Protein AF-A0A9E5G6G4-F1 (afdb_monomer_lite)

Foldseek 3Di:
DFQDPVLLVQLLVVLVVQAPPLVCLVVCPQPFVVSLQVSSVSSVDHDAAAQALVRVLVVCVVVVFFDQDQWDDRSWKWGWAQFPDCVQVVPRRGHIFTDRTPQKTWTRGPSGTHIDGVVVCVVRRTHGSGIGTDDCVVPDDPVCCVVQLDLDLVLLLVLLQLLCCLQLVDGDDPVVSVVSRVCCSVVVDDSLRSSCCRCVDVSSVVVVDDLLVLVQSLCCSQQVDGDDPVRSVSLVVCVVVPDDSVSSSSVSSNHNSNSVVSVSSSD

pLDDT: mean 78.59, std 15.51, range [31.8, 97.38]

Structure (mmCIF, N/CA/C/O backbone):
data_AF-A0A9E5G6G4-F1
#
_entry.id   AF-A0A9E5G6G4-F1
#
loop_
_atom_site.group_PDB
_atom_site.id
_atom_site.type_symbol
_atom_site.label_atom_id
_atom_site.label_alt_id
_atom_site.label_comp_id
_atom_site.label_asym_id
_atom_site.label_entity_id
_atom_site.label_seq_id
_atom_site.pdbx_PDB_ins_code
_atom_site.Cartn_x
_atom_site.Cartn_y
_atom_site.Cartn_z
_atom_site.occupancy
_atom_site.B_iso_or_equiv
_atom_site.auth_seq_id
_atom_site.auth_comp_id
_atom_site.auth_asym_id
_atom_site.auth_atom_id
_atom_site.pdbx_PDB_model_num
ATOM 1 N N . MET A 1 1 ? -0.654 -18.919 12.087 1.00 42.03 1 MET A N 1
ATOM 2 C CA . MET A 1 1 ? -0.733 -18.399 13.471 1.00 42.03 1 MET A CA 1
ATOM 3 C C . MET A 1 1 ? -2.006 -17.580 13.574 1.00 42.03 1 MET A C 1
ATOM 5 O O . MET A 1 1 ? -2.191 -16.692 12.750 1.00 42.03 1 MET A O 1
ATOM 9 N N . TYR A 1 2 ? -2.894 -17.944 14.500 1.00 52.16 2 TYR A N 1
ATOM 10 C CA . TYR A 1 2 ? -4.117 -17.196 14.795 1.00 52.16 2 TYR A CA 1
ATOM 11 C C . TYR A 1 2 ? -3.783 -16.015 15.711 1.00 52.16 2 TYR A C 1
ATOM 13 O O . TYR A 1 2 ? -2.951 -16.150 16.608 1.00 52.16 2 TYR A O 1
ATOM 21 N N . ILE A 1 3 ? -4.443 -14.878 15.503 1.00 60.81 3 ILE A N 1
ATOM 22 C CA . ILE A 1 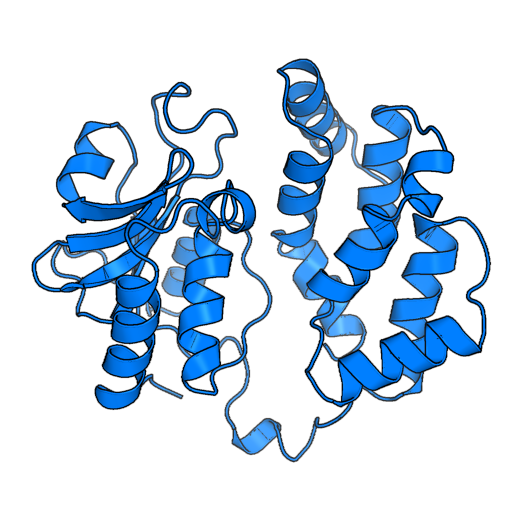3 ? -4.363 -13.720 16.398 1.00 60.81 3 ILE A CA 1
ATOM 23 C C . ILE A 1 3 ? -5.061 -14.106 17.708 1.00 60.81 3 ILE A C 1
ATOM 25 O O . ILE A 1 3 ? -6.219 -14.525 17.689 1.00 60.81 3 ILE A O 1
ATOM 29 N N . THR A 1 4 ? -4.371 -14.024 18.846 1.00 68.38 4 THR A N 1
ATOM 30 C CA . THR A 1 4 ? -5.001 -14.299 20.147 1.00 68.38 4 THR A CA 1
ATOM 31 C C . THR A 1 4 ? -5.938 -13.155 20.538 1.00 68.38 4 THR A C 1
ATOM 33 O O . THR A 1 4 ? -5.794 -12.032 20.054 1.00 68.38 4 THR A O 1
ATOM 36 N N . SER A 1 5 ? -6.855 -13.386 21.483 1.00 69.06 5 SER A N 1
ATOM 37 C CA . SER A 1 5 ? -7.724 -12.319 22.003 1.00 69.06 5 SER A CA 1
ATOM 38 C C . SER A 1 5 ? -6.938 -11.130 22.571 1.00 69.06 5 SER A C 1
ATOM 40 O O . SER A 1 5 ? -7.389 -9.995 22.462 1.00 69.06 5 SER A O 1
ATOM 42 N N . SER A 1 6 ? -5.747 -11.363 23.137 1.00 70.88 6 SER A N 1
ATOM 43 C CA . SER A 1 6 ? -4.884 -10.283 23.629 1.00 70.88 6 SER A CA 1
ATOM 44 C C . SER A 1 6 ? -4.279 -9.464 22.490 1.00 70.88 6 SER A C 1
ATOM 46 O O . SER A 1 6 ? -4.251 -8.243 22.576 1.00 70.88 6 SER A O 1
ATOM 48 N N . MET A 1 7 ? -3.844 -10.113 21.407 1.00 76.31 7 MET A N 1
ATOM 49 C CA . MET A 1 7 ? -3.326 -9.427 20.219 1.00 76.31 7 MET A CA 1
ATOM 50 C C . MET A 1 7 ? -4.436 -8.635 19.515 1.00 76.31 7 MET A C 1
ATOM 52 O O . MET A 1 7 ? -4.231 -7.481 19.150 1.00 76.31 7 MET A O 1
ATOM 56 N N . ALA A 1 8 ? -5.633 -9.217 19.395 1.00 77.44 8 ALA A N 1
ATOM 57 C CA . ALA A 1 8 ? -6.809 -8.534 18.863 1.00 77.44 8 ALA A CA 1
ATOM 58 C C . ALA A 1 8 ? -7.129 -7.264 19.668 1.00 77.44 8 ALA A C 1
ATOM 60 O O . ALA A 1 8 ? -7.335 -6.203 19.082 1.00 77.44 8 ALA A O 1
ATOM 61 N N . GLN A 1 9 ? -7.086 -7.346 21.002 1.00 78.00 9 GLN A N 1
ATOM 62 C CA . GLN A 1 9 ? -7.288 -6.186 21.868 1.00 78.00 9 GLN A CA 1
ATOM 63 C C . GLN A 1 9 ? -6.201 -5.123 21.672 1.00 78.00 9 GLN A C 1
ATOM 65 O O . GLN A 1 9 ? -6.528 -3.956 21.507 1.00 78.00 9 GLN A O 1
ATOM 70 N N . THR A 1 10 ? -4.922 -5.511 21.611 1.00 82.12 10 THR A N 1
ATOM 71 C CA . THR A 1 10 ? -3.814 -4.572 21.362 1.00 82.12 10 THR A CA 1
ATOM 72 C C . THR A 1 10 ? -3.983 -3.815 20.045 1.00 82.12 10 THR A C 1
ATOM 74 O O . THR A 1 10 ? -3.798 -2.598 20.006 1.00 82.12 10 THR A O 1
ATOM 77 N N . ALA A 1 11 ? -4.362 -4.513 18.973 1.00 84.19 11 ALA A N 1
ATOM 78 C CA . ALA A 1 11 ? -4.578 -3.889 17.674 1.00 84.19 11 ALA A CA 1
ATOM 79 C C . ALA A 1 11 ? -5.781 -2.925 17.699 1.00 84.19 11 ALA A C 1
ATOM 81 O O . ALA A 1 11 ? -5.691 -1.803 17.193 1.00 84.19 11 ALA A O 1
ATOM 82 N N . VAL A 1 12 ? -6.882 -3.324 18.350 1.00 87.31 12 VAL A N 1
ATOM 83 C CA . VAL A 1 12 ? -8.064 -2.470 18.551 1.00 87.31 12 VAL A CA 1
ATOM 84 C C . VAL A 1 12 ? -7.713 -1.222 19.353 1.00 87.31 12 VAL A C 1
ATOM 86 O O . VAL A 1 12 ? -8.038 -0.118 18.919 1.00 87.31 12 VAL A O 1
ATOM 89 N N . ASP A 1 13 ? -7.020 -1.372 20.481 1.00 88.19 13 ASP A N 1
ATOM 90 C CA . ASP A 1 13 ? -6.631 -0.258 21.347 1.00 88.19 13 ASP A CA 1
ATOM 91 C C . ASP A 1 13 ? -5.758 0.740 20.588 1.00 88.19 13 ASP A C 1
ATOM 93 O O . ASP A 1 13 ? -5.974 1.951 20.668 1.00 88.19 13 ASP A O 1
ATOM 97 N N . TRP A 1 14 ? -4.807 0.244 19.791 1.00 89.81 14 TRP A N 1
ATOM 98 C CA . TRP A 1 14 ? -3.985 1.101 18.949 1.00 89.81 14 TRP A CA 1
ATOM 99 C C . TRP A 1 14 ? -4.831 1.890 17.948 1.00 89.81 14 TRP A C 1
ATOM 101 O O . TRP A 1 14 ? -4.693 3.108 17.885 1.00 89.81 14 TRP A O 1
ATOM 111 N N . MET A 1 15 ? -5.740 1.238 17.214 1.00 90.38 15 MET A N 1
ATOM 112 C CA . MET A 1 15 ? -6.609 1.914 16.240 1.00 90.38 15 MET A CA 1
ATOM 113 C C . MET A 1 15 ? -7.514 2.959 16.904 1.00 90.38 15 MET A C 1
ATOM 115 O O . MET A 1 15 ? -7.665 4.069 16.392 1.00 90.38 15 MET A O 1
ATOM 119 N N . VAL A 1 16 ? -8.116 2.616 18.046 1.00 91.69 16 VAL A N 1
ATOM 120 C CA . VAL A 1 16 ? -9.029 3.498 18.788 1.00 91.69 16 VAL A CA 1
ATOM 121 C C . VAL A 1 16 ? -8.290 4.722 19.327 1.00 91.69 16 VAL A C 1
ATOM 123 O O . VAL A 1 16 ? -8.818 5.829 19.245 1.00 91.69 16 VAL A O 1
ATOM 126 N N . ASN A 1 17 ? -7.046 4.566 19.783 1.00 89.94 17 ASN A N 1
ATOM 127 C CA . ASN A 1 17 ? -6.217 5.685 20.242 1.00 89.94 17 ASN A CA 1
ATOM 128 C C . ASN A 1 17 ? -5.875 6.696 19.134 1.00 89.94 17 ASN A C 1
ATOM 130 O O . ASN A 1 17 ? -5.459 7.813 19.435 1.00 89.94 17 ASN A O 1
ATOM 134 N N . GLN A 1 18 ? -6.068 6.343 17.861 1.00 85.75 18 GLN A N 1
ATOM 135 C CA . GLN A 1 18 ? -5.877 7.261 16.737 1.00 85.75 18 GLN A CA 1
ATOM 136 C C . GLN A 1 18 ? -7.136 8.091 16.415 1.00 85.75 18 GLN A C 1
ATOM 138 O O . GLN A 1 18 ? -7.058 9.052 15.641 1.00 85.75 18 GLN A O 1
ATOM 143 N N . VAL A 1 19 ? -8.304 7.753 16.976 1.00 88.62 19 VAL A N 1
ATOM 144 C CA . VAL A 1 19 ? -9.586 8.413 16.671 1.00 88.62 19 VAL A CA 1
ATOM 145 C C . VAL A 1 19 ? -9.536 9.906 17.006 1.00 88.62 19 VAL A C 1
ATOM 147 O O . VAL A 1 19 ? -9.075 10.314 18.067 1.00 88.62 19 VAL A O 1
ATOM 150 N N . GLY A 1 20 ? -10.034 10.740 16.089 1.00 75.25 20 GLY A N 1
ATOM 151 C CA . GLY A 1 20 ? -10.093 12.194 16.273 1.00 75.25 20 GLY A CA 1
ATOM 152 C C . GLY A 1 20 ? -8.772 12.940 16.049 1.00 75.25 20 GLY A C 1
ATOM 153 O O . GLY A 1 20 ? -8.767 14.171 16.074 1.00 75.25 20 GLY A O 1
ATOM 154 N N . SER A 1 21 ? -7.662 12.246 15.778 1.00 66.44 21 SER A N 1
ATOM 155 C CA . SER A 1 21 ? -6.403 12.908 15.425 1.00 66.44 21 SER A CA 1
ATOM 156 C C . SER A 1 21 ? -6.420 13.387 13.963 1.00 66.44 21 SER A C 1
ATOM 158 O O . SER A 1 21 ? -6.584 12.608 13.027 1.00 66.44 21 SER A O 1
ATOM 160 N N . ALA A 1 22 ? -6.264 14.697 13.749 1.00 52.31 22 ALA A N 1
ATOM 161 C CA . ALA A 1 22 ? -6.248 15.302 12.410 1.00 52.31 22 ALA A CA 1
ATOM 162 C C . ALA A 1 22 ? -4.931 15.046 11.645 1.00 52.31 22 ALA A C 1
ATOM 164 O O . ALA A 1 22 ? -4.902 15.112 10.420 1.00 52.31 22 ALA A O 1
ATOM 165 N N . SER A 1 23 ? -3.843 14.738 12.360 1.00 49.31 23 SER A N 1
ATOM 166 C CA . SER A 1 23 ? -2.499 14.506 11.808 1.00 49.31 23 SER A CA 1
ATOM 167 C C . SER A 1 23 ? -2.266 13.083 11.289 1.00 49.31 23 SER A C 1
ATOM 169 O O . SER A 1 23 ? -1.354 12.869 10.499 1.00 49.31 23 SER A O 1
ATOM 171 N N . SER A 1 24 ? -3.074 12.109 11.704 1.00 51.97 24 SER A N 1
ATOM 172 C CA . SER A 1 24 ? -2.993 10.719 11.235 1.00 51.97 24 SER A CA 1
ATOM 173 C C . SER A 1 24 ? -3.819 10.491 9.967 1.00 51.97 24 SER A C 1
ATOM 175 O O . SER A 1 24 ? -3.547 9.589 9.183 1.00 51.97 24 SER A O 1
ATOM 177 N N . ALA A 1 25 ? -4.830 11.317 9.722 1.00 49.09 25 ALA A N 1
ATOM 178 C CA . ALA A 1 25 ? -5.796 11.039 8.679 1.00 49.09 25 ALA A CA 1
ATOM 179 C C . ALA A 1 25 ? -5.353 11.458 7.267 1.00 49.09 25 ALA A C 1
ATOM 181 O O . ALA A 1 25 ? -5.849 10.894 6.292 1.00 49.09 25 ALA A O 1
ATOM 182 N N . SER A 1 26 ? -4.385 12.374 7.145 1.00 55.50 26 SER A N 1
ATOM 183 C CA . SER A 1 26 ? -3.637 12.575 5.896 1.00 55.50 26 SER A CA 1
ATOM 184 C C . SER A 1 26 ? -2.746 11.367 5.589 1.00 55.50 26 SER A C 1
ATOM 186 O O . SER A 1 26 ? -2.738 10.903 4.454 1.00 55.50 26 SER A O 1
ATOM 188 N N . THR A 1 27 ? -2.077 10.803 6.602 1.00 63.94 27 THR A N 1
ATOM 189 C CA . THR A 1 27 ? -1.221 9.606 6.484 1.00 63.94 27 THR A CA 1
ATOM 190 C C . THR A 1 27 ? -1.987 8.382 5.983 1.00 63.94 27 THR A C 1
ATOM 192 O O . THR A 1 27 ? -1.445 7.576 5.228 1.00 63.94 27 THR A O 1
ATOM 195 N N . TRP A 1 28 ? -3.255 8.244 6.384 1.00 70.12 28 TRP A N 1
ATOM 196 C CA . TRP A 1 28 ? -4.086 7.085 6.046 1.00 70.12 28 TRP A CA 1
ATOM 197 C C . TRP A 1 28 ? -5.104 7.339 4.926 1.00 70.12 28 TRP A C 1
ATOM 199 O O . TRP A 1 28 ? -5.930 6.467 4.638 1.00 70.12 28 TRP A O 1
ATOM 209 N N . ASN A 1 29 ? -5.065 8.504 4.272 1.00 68.38 29 ASN A N 1
ATOM 210 C CA . ASN A 1 29 ? -5.986 8.807 3.181 1.00 68.38 29 ASN A CA 1
ATOM 211 C C . ASN A 1 29 ? -5.759 7.844 2.002 1.00 68.38 29 ASN A C 1
ATOM 213 O O . ASN A 1 29 ? -4.639 7.688 1.524 1.00 68.38 29 ASN A O 1
ATOM 217 N N . GLY A 1 30 ? -6.812 7.143 1.570 1.00 67.56 30 GLY A N 1
ATOM 218 C CA . GLY A 1 30 ? -6.708 6.083 0.555 1.00 67.56 30 GLY A CA 1
ATOM 219 C C . GLY A 1 30 ? -5.910 4.844 0.994 1.00 67.56 30 GLY A C 1
ATOM 220 O O . GLY A 1 30 ? -5.608 3.991 0.167 1.00 67.56 30 GLY A O 1
ATOM 221 N N . ARG A 1 31 ? -5.564 4.724 2.284 1.00 71.75 31 ARG A N 1
ATOM 222 C CA . ARG A 1 31 ? -4.691 3.679 2.852 1.00 71.75 31 ARG A CA 1
ATOM 223 C C . ARG A 1 31 ? -5.376 2.914 3.988 1.00 71.75 31 ARG A C 1
ATOM 225 O O . ARG A 1 31 ? -4.741 2.504 4.957 1.00 71.75 31 ARG A O 1
ATOM 232 N N . CYS A 1 32 ? -6.688 2.716 3.864 1.00 83.31 32 CYS A N 1
ATOM 233 C CA . CYS A 1 32 ? -7.536 2.106 4.890 1.00 83.31 32 CYS A CA 1
ATOM 234 C C . CYS A 1 32 ? -7.049 0.710 5.316 1.00 83.31 32 CYS A C 1
ATOM 236 O O . CYS A 1 32 ? -6.975 0.422 6.508 1.00 83.31 32 CYS A O 1
ATOM 238 N N . LEU A 1 33 ? -6.621 -0.124 4.364 1.00 78.69 33 LEU A N 1
ATOM 239 C CA . LEU A 1 33 ? -6.081 -1.448 4.664 1.00 78.69 33 LEU A CA 1
ATOM 240 C C . LEU A 1 33 ? -4.689 -1.391 5.308 1.00 78.69 33 LEU A C 1
ATOM 242 O O . LEU A 1 33 ? -4.420 -2.156 6.229 1.00 78.69 33 LEU A O 1
ATOM 246 N N . ALA A 1 34 ? -3.825 -0.466 4.877 1.00 76.00 34 ALA A N 1
ATOM 247 C CA . ALA A 1 34 ? -2.498 -0.281 5.470 1.00 76.00 34 ALA A CA 1
ATOM 248 C C . ALA A 1 34 ? -2.581 0.161 6.939 1.00 76.00 34 ALA A C 1
ATOM 250 O O . ALA A 1 34 ? -1.781 -0.275 7.758 1.00 76.00 34 ALA A O 1
ATOM 251 N N . MET A 1 35 ? -3.590 0.958 7.297 1.00 83.44 35 MET A N 1
ATOM 252 C CA . MET A 1 35 ? -3.836 1.331 8.691 1.00 83.44 35 MET A CA 1
ATOM 253 C C . MET A 1 35 ? -4.168 0.110 9.557 1.00 83.44 35 MET A C 1
ATOM 255 O O . MET A 1 35 ? -3.617 -0.053 10.643 1.00 83.44 35 MET A O 1
ATOM 259 N N . VAL A 1 36 ? -5.040 -0.774 9.060 1.00 85.50 36 VAL A N 1
ATOM 260 C CA . VAL A 1 36 ? -5.378 -2.022 9.756 1.00 85.50 36 VAL A CA 1
ATOM 261 C C . VAL A 1 36 ? -4.136 -2.908 9.921 1.00 85.50 36 VAL A C 1
ATOM 263 O O . VAL A 1 36 ? -3.981 -3.544 10.960 1.00 85.50 36 VAL A O 1
ATOM 266 N N . ARG A 1 37 ? -3.206 -2.902 8.954 1.00 78.25 37 ARG A N 1
ATOM 267 C CA . ARG A 1 37 ? -1.910 -3.590 9.106 1.00 78.25 37 ARG A CA 1
ATOM 268 C C . ARG A 1 37 ? -1.050 -3.003 10.203 1.00 78.25 37 ARG A C 1
ATOM 270 O O . ARG A 1 37 ? -0.585 -3.754 11.048 1.00 78.25 37 ARG A O 1
ATOM 277 N N . ALA A 1 38 ? -0.885 -1.682 10.213 1.00 78.50 38 ALA A N 1
ATOM 278 C CA . ALA A 1 38 ? -0.064 -1.000 11.206 1.00 78.50 38 ALA A CA 1
ATOM 279 C C . ALA A 1 38 ? -0.523 -1.315 12.640 1.00 78.50 38 ALA A C 1
ATOM 281 O O . ALA A 1 38 ? 0.303 -1.400 13.548 1.00 78.50 38 ALA A O 1
ATOM 282 N N . ALA A 1 39 ? -1.825 -1.556 12.832 1.00 83.00 39 ALA A N 1
ATOM 283 C CA . ALA A 1 39 ? -2.385 -2.035 14.091 1.00 83.00 39 ALA A CA 1
ATOM 284 C C . ALA A 1 39 ? -1.955 -3.468 14.441 1.00 83.00 39 ALA A C 1
ATOM 286 O O . ALA A 1 39 ? -1.563 -3.728 15.577 1.00 83.00 39 ALA A O 1
ATOM 287 N N . TYR A 1 40 ? -1.996 -4.396 13.483 1.00 77.62 40 TYR A N 1
ATOM 288 C CA . TYR A 1 40 ? -1.514 -5.767 13.685 1.00 77.62 40 TYR A CA 1
ATOM 289 C C . TYR A 1 40 ? 0.009 -5.845 13.861 1.00 77.62 40 TYR A C 1
ATOM 291 O O . TYR A 1 40 ? 0.505 -6.678 14.616 1.00 77.62 40 TYR A O 1
ATOM 299 N N . GLU A 1 41 ? 0.767 -4.941 13.247 1.00 75.75 41 GLU A N 1
ATOM 300 C CA . GLU A 1 41 ? 2.217 -4.852 13.439 1.00 75.75 41 GLU A CA 1
ATOM 301 C C . GLU A 1 41 ? 2.581 -4.525 14.894 1.00 75.75 41 GLU A C 1
ATOM 303 O O . GLU A 1 41 ? 3.576 -5.042 15.404 1.00 75.75 41 GLU A O 1
ATOM 308 N N . GLN A 1 42 ? 1.729 -3.786 15.622 1.00 78.06 42 GLN A N 1
ATOM 309 C CA . GLN A 1 42 ? 1.909 -3.563 17.066 1.00 78.06 42 GLN A CA 1
ATOM 310 C C . GLN A 1 42 ? 1.840 -4.858 17.885 1.00 78.06 42 GLN A C 1
ATOM 312 O O . GLN A 1 42 ? 2.304 -4.901 19.022 1.00 78.06 42 GLN A O 1
ATOM 317 N N . THR A 1 43 ? 1.256 -5.918 17.324 1.00 69.06 43 THR A N 1
ATOM 318 C CA . THR A 1 43 ? 1.149 -7.231 17.964 1.00 69.06 43 THR A CA 1
ATOM 319 C C . THR A 1 43 ? 2.297 -8.162 17.568 1.00 69.06 43 THR A C 1
ATOM 321 O O . THR A 1 43 ? 2.258 -9.343 17.909 1.00 69.06 43 THR A O 1
ATOM 324 N N . GLY A 1 44 ? 3.282 -7.679 16.801 1.00 61.03 44 GLY A N 1
ATOM 325 C CA . GLY A 1 44 ? 4.356 -8.497 16.231 1.00 61.03 44 GLY A CA 1
ATOM 326 C C . GLY A 1 44 ? 3.942 -9.311 15.001 1.00 61.03 44 GLY A C 1
ATOM 327 O O . GLY A 1 44 ? 4.688 -10.190 14.578 1.00 61.03 44 GLY A O 1
ATOM 328 N N . VAL A 1 45 ? 2.764 -9.045 14.421 1.00 60.03 45 VAL A N 1
ATOM 329 C CA . VAL A 1 45 ? 2.307 -9.683 13.177 1.00 60.03 45 VAL A CA 1
ATOM 330 C C . VAL A 1 45 ? 2.628 -8.754 12.012 1.00 60.03 45 VAL A C 1
ATOM 332 O O . VAL A 1 45 ? 1.924 -7.776 11.781 1.00 60.03 45 VAL A O 1
ATOM 335 N N . TYR A 1 46 ? 3.699 -9.064 11.283 1.00 52.06 46 TYR A N 1
ATOM 336 C CA . TYR A 1 46 ? 4.150 -8.284 10.129 1.00 52.06 46 TYR A CA 1
ATOM 337 C C . TYR A 1 46 ? 3.476 -8.742 8.834 1.00 52.06 46 TYR A C 1
ATOM 339 O O . TYR A 1 46 ? 3.207 -9.932 8.656 1.00 52.06 46 TYR A O 1
ATOM 347 N N . GLN A 1 47 ? 3.169 -7.804 7.935 1.00 57.19 47 GLN A N 1
ATOM 348 C CA . GLN A 1 47 ? 2.273 -8.071 6.810 1.00 57.19 47 GLN A CA 1
ATOM 349 C C . GLN A 1 47 ? 2.719 -7.399 5.502 1.00 57.19 47 GLN A C 1
ATOM 351 O O . GLN A 1 47 ? 2.850 -6.179 5.424 1.00 57.19 47 GLN A O 1
ATOM 356 N N . SER A 1 48 ? 2.801 -8.178 4.419 1.00 44.53 48 SER A N 1
ATOM 357 C CA . SER A 1 48 ? 2.909 -7.682 3.039 1.00 44.53 48 SER A CA 1
ATOM 358 C C . SER A 1 48 ? 1.658 -8.037 2.207 1.00 44.53 48 SER A C 1
ATOM 360 O O . SER A 1 48 ? 0.943 -8.996 2.497 1.00 44.53 48 SER A O 1
ATOM 362 N N . GLY A 1 49 ? 1.364 -7.241 1.166 1.00 51.19 49 GLY A N 1
ATOM 363 C CA . GLY A 1 49 ? 0.666 -7.754 -0.026 1.00 51.19 49 GLY A CA 1
ATOM 364 C C . GLY A 1 49 ? -0.864 -7.673 -0.144 1.00 51.19 49 GLY A C 1
ATOM 365 O O . GLY A 1 49 ? -1.467 -8.606 -0.668 1.00 51.19 49 GLY A O 1
ATOM 366 N N . TYR A 1 50 ? -1.523 -6.588 0.269 1.00 53.06 50 TYR A N 1
ATOM 367 C CA . TYR A 1 50 ? -2.925 -6.346 -0.130 1.00 53.06 50 TYR A CA 1
ATOM 368 C C . TYR A 1 50 ? -3.194 -4.867 -0.423 1.00 53.06 50 TYR A C 1
ATOM 370 O O . TYR A 1 50 ? -2.827 -3.990 0.360 1.00 53.06 50 TYR A O 1
ATOM 378 N N . GLY A 1 51 ? -3.848 -4.579 -1.539 1.00 60.97 51 GLY A N 1
ATOM 379 C CA . GLY A 1 51 ? -4.117 -3.203 -1.953 1.00 60.97 51 GLY A CA 1
ATOM 380 C C . GLY A 1 51 ? -5.402 -2.653 -1.390 1.00 60.97 51 GLY A C 1
ATOM 381 O O . GLY A 1 51 ? -5.426 -1.541 -0.873 1.00 60.97 51 GLY A O 1
ATOM 382 N N . THR A 1 52 ? -6.467 -3.445 -1.465 1.00 68.88 52 THR A N 1
ATOM 383 C CA . THR A 1 52 ? -7.828 -2.964 -1.246 1.00 68.88 52 THR A CA 1
ATOM 384 C C . THR A 1 52 ? -8.677 -3.963 -0.460 1.00 68.88 52 THR A C 1
ATOM 386 O O . THR A 1 52 ? -8.347 -5.149 -0.369 1.00 68.88 52 THR A O 1
ATOM 389 N N . GLY A 1 53 ? -9.794 -3.491 0.106 1.00 75.50 53 GLY A N 1
ATOM 390 C CA . GLY A 1 53 ? -10.782 -4.343 0.779 1.00 75.50 53 GLY A CA 1
ATOM 391 C C . GLY A 1 53 ? -11.255 -5.533 -0.074 1.00 75.50 53 GLY A C 1
ATOM 392 O O . GLY A 1 53 ? -11.217 -6.662 0.416 1.00 75.50 53 GLY A O 1
ATOM 393 N N . PRO A 1 54 ? -11.619 -5.338 -1.358 1.00 75.44 54 PRO A N 1
ATOM 394 C CA . PRO A 1 54 ? -12.002 -6.429 -2.254 1.00 75.44 54 PRO A CA 1
ATOM 395 C C . PRO A 1 54 ? -10.934 -7.514 -2.423 1.00 75.44 54 PRO A C 1
ATOM 397 O O . PRO A 1 54 ? -11.255 -8.699 -2.352 1.00 75.44 54 PRO A O 1
ATOM 400 N N . ILE A 1 55 ? -9.664 -7.127 -2.589 1.00 68.88 55 ILE A N 1
ATOM 401 C CA . ILE A 1 55 ? -8.553 -8.084 -2.720 1.00 68.88 55 ILE A CA 1
ATOM 402 C C . ILE A 1 55 ? -8.389 -8.880 -1.420 1.00 68.88 55 ILE A C 1
ATOM 404 O O . ILE A 1 55 ? -8.224 -10.098 -1.451 1.00 68.88 55 ILE A O 1
ATOM 408 N N . ALA A 1 56 ? -8.495 -8.218 -0.264 1.00 74.31 56 ALA A N 1
ATOM 409 C CA . ALA A 1 56 ? -8.450 -8.902 1.027 1.00 74.31 56 ALA A CA 1
ATOM 410 C C . ALA A 1 56 ? -9.566 -9.937 1.194 1.00 74.31 56 ALA A C 1
ATOM 412 O O . ALA A 1 56 ? -9.290 -11.057 1.625 1.00 74.31 56 ALA A O 1
ATOM 413 N N . ALA A 1 57 ? -10.791 -9.615 0.774 1.00 80.38 57 ALA A N 1
ATOM 414 C CA . ALA A 1 57 ? -11.895 -10.567 0.807 1.00 80.38 57 ALA A CA 1
ATOM 415 C C . ALA A 1 57 ? -11.659 -11.774 -0.108 1.00 80.38 57 ALA A C 1
ATOM 417 O O . ALA A 1 57 ? -11.894 -12.904 0.314 1.00 80.38 57 ALA A O 1
ATOM 418 N N . GLN A 1 58 ? -11.144 -11.562 -1.323 1.00 73.31 58 GLN A N 1
ATOM 419 C CA . GLN A 1 58 ? -10.848 -12.657 -2.253 1.00 73.31 58 GLN A CA 1
ATOM 420 C C . GLN A 1 58 ? -9.820 -13.642 -1.689 1.00 73.31 58 GLN A C 1
ATOM 422 O O . GLN A 1 58 ? -10.030 -14.850 -1.775 1.00 73.31 58 GLN A O 1
ATOM 427 N N . LYS A 1 59 ? -8.737 -13.160 -1.068 1.00 71.31 59 LYS A N 1
ATOM 428 C CA . LYS A 1 59 ? -7.717 -14.059 -0.499 1.00 71.31 59 LYS A CA 1
ATOM 429 C C . LYS A 1 59 ? -8.209 -14.781 0.753 1.00 71.31 59 LYS A C 1
ATOM 431 O O . LYS A 1 59 ? -7.962 -15.975 0.896 1.00 71.31 59 LYS A O 1
ATOM 436 N N . LEU A 1 60 ? -8.952 -14.093 1.625 1.00 74.75 60 LEU A N 1
ATOM 437 C CA . LEU A 1 60 ? -9.598 -14.742 2.769 1.00 74.75 60 LEU A CA 1
ATOM 438 C C . LEU A 1 60 ? -10.583 -15.822 2.303 1.00 74.75 60 LEU A C 1
ATOM 440 O O . LEU A 1 60 ? -10.614 -16.904 2.886 1.00 74.75 60 LEU A O 1
ATOM 444 N N . ALA A 1 61 ? -11.332 -15.573 1.224 1.00 74.69 61 ALA A N 1
ATOM 445 C CA . ALA A 1 61 ? -12.228 -16.563 0.632 1.00 74.69 61 ALA A CA 1
ATOM 446 C C . ALA A 1 61 ? -11.460 -17.755 0.051 1.00 74.69 61 ALA A C 1
ATOM 448 O O . ALA A 1 61 ? -11.829 -18.897 0.316 1.00 74.69 61 ALA A O 1
ATOM 449 N N . ALA A 1 62 ? -10.374 -17.503 -0.688 1.00 67.50 62 ALA A N 1
ATOM 450 C CA . ALA A 1 62 ? -9.529 -18.546 -1.270 1.00 67.50 62 ALA A CA 1
ATOM 451 C C . ALA A 1 62 ? -8.927 -19.483 -0.208 1.00 67.50 62 ALA A C 1
ATOM 453 O O . ALA A 1 62 ? -8.695 -20.656 -0.492 1.00 67.50 62 ALA A O 1
ATOM 454 N N . GLY A 1 63 ? -8.722 -18.983 1.012 1.00 65.50 63 GLY A N 1
ATOM 455 C CA . GLY A 1 63 ? -8.290 -19.792 2.151 1.00 65.50 63 GLY A CA 1
ATOM 456 C C . GLY A 1 63 ? -9.374 -20.354 3.045 1.00 65.50 63 GLY A C 1
ATOM 457 O O . GLY A 1 63 ? -9.053 -21.031 4.013 1.00 65.50 63 GLY A O 1
ATOM 458 N N . GLY A 1 64 ? -10.647 -20.080 2.761 1.00 72.50 64 GLY A N 1
ATOM 459 C CA . GLY A 1 64 ? -11.743 -20.513 3.626 1.00 72.50 64 GLY A CA 1
ATOM 460 C C . GLY A 1 64 ? -11.788 -19.799 4.982 1.00 72.50 64 GLY A C 1
ATOM 461 O O . GLY A 1 64 ? -12.374 -20.325 5.923 1.00 72.50 64 GLY A O 1
ATOM 462 N N . TYR A 1 65 ? -11.194 -18.606 5.087 1.00 77.50 65 TYR A N 1
ATOM 463 C CA . TYR A 1 65 ? -11.180 -17.770 6.297 1.00 77.50 65 TYR A CA 1
ATOM 464 C C . TYR A 1 65 ? -12.093 -16.540 6.190 1.00 77.50 65 TYR A C 1
ATOM 466 O O . TYR A 1 65 ? -12.114 -15.701 7.092 1.00 77.50 65 TYR A O 1
ATOM 474 N N . LEU A 1 66 ? -12.813 -16.393 5.073 1.00 83.62 66 LEU A N 1
ATOM 475 C CA . LEU A 1 66 ? -13.821 -15.352 4.914 1.00 83.62 66 LEU A CA 1
ATOM 476 C C . LEU A 1 66 ? -15.121 -15.778 5.593 1.00 83.62 66 LEU A C 1
ATOM 478 O O . LEU A 1 66 ? -15.719 -16.794 5.241 1.00 83.62 66 LEU A O 1
ATOM 482 N N . HIS A 1 67 ? -15.586 -14.941 6.508 1.00 83.12 67 HIS A N 1
ATOM 483 C CA . HIS A 1 67 ? -16.890 -15.036 7.141 1.00 83.12 67 HIS A CA 1
ATOM 484 C C . HIS A 1 67 ? -17.795 -13.940 6.581 1.00 83.12 67 HIS A C 1
ATOM 486 O O . HIS A 1 67 ? -17.369 -12.799 6.427 1.00 83.12 67 HIS A O 1
ATOM 492 N N . THR A 1 68 ? -19.039 -14.270 6.245 1.00 90.06 68 THR A N 1
ATOM 493 C CA . THR A 1 68 ? -19.975 -13.332 5.597 1.00 90.06 68 THR A CA 1
ATOM 494 C C . THR A 1 68 ? -21.160 -12.954 6.479 1.00 90.06 68 THR A C 1
ATOM 496 O O . THR A 1 68 ? -22.090 -12.319 5.996 1.00 90.06 68 THR A O 1
ATOM 499 N N . ASP A 1 69 ? -21.176 -13.382 7.741 1.00 87.56 69 ASP A N 1
ATOM 500 C CA . ASP A 1 69 ? -22.180 -12.941 8.706 1.00 87.56 69 ASP A CA 1
ATOM 501 C C . ASP A 1 69 ? -21.900 -11.511 9.199 1.00 87.56 69 ASP A C 1
ATOM 503 O O . ASP A 1 69 ? -20.772 -11.025 9.144 1.00 87.56 69 ASP A O 1
ATOM 507 N N . ASP A 1 70 ? -22.933 -10.851 9.724 1.00 80.31 70 ASP A N 1
ATOM 508 C CA . ASP A 1 70 ? -22.883 -9.436 10.112 1.00 80.31 70 ASP A CA 1
ATOM 509 C C . ASP A 1 70 ? -22.357 -9.200 11.542 1.00 80.31 70 ASP A C 1
ATOM 511 O O . ASP A 1 70 ? -22.554 -8.121 12.110 1.00 80.31 70 ASP A O 1
ATOM 515 N N . ASN A 1 71 ? -21.703 -10.192 12.161 1.00 83.06 71 ASN A N 1
ATOM 516 C CA . ASN A 1 71 ? -21.217 -10.100 13.538 1.00 83.06 71 ASN A CA 1
ATOM 517 C C . ASN A 1 71 ? -19.693 -10.293 13.651 1.00 83.06 71 ASN A C 1
ATOM 519 O O . ASN A 1 71 ? -19.231 -11.208 14.341 1.00 83.06 71 ASN A O 1
ATOM 523 N N . PRO A 1 72 ? -18.888 -9.412 13.026 1.00 89.00 72 PRO A N 1
ATOM 524 C CA . PRO A 1 72 ? -17.441 -9.517 13.084 1.00 89.00 72 PRO A CA 1
ATOM 525 C C . PRO A 1 72 ? -16.925 -9.331 14.520 1.00 89.00 72 PRO A C 1
ATOM 527 O O . PRO A 1 72 ? -17.161 -8.273 15.123 1.00 89.00 72 PRO A O 1
ATOM 530 N N . PRO A 1 73 ? -16.164 -10.292 15.071 1.00 86.06 73 PRO A N 1
ATOM 531 C CA . PRO A 1 73 ? -15.507 -10.149 16.363 1.00 86.06 73 PRO A CA 1
ATOM 532 C C . PRO A 1 73 ? -14.564 -8.943 16.400 1.00 86.06 73 PRO A C 1
ATOM 534 O O . PRO A 1 73 ? -14.015 -8.536 15.374 1.00 86.06 73 PRO A O 1
ATOM 537 N N . ALA A 1 74 ? -14.340 -8.382 17.588 1.00 86.06 74 ALA A N 1
ATOM 538 C CA . ALA A 1 74 ? -13.372 -7.303 17.765 1.00 86.06 74 ALA A CA 1
ATOM 539 C C . ALA A 1 74 ? -11.959 -7.745 17.338 1.00 86.06 74 ALA A C 1
ATOM 541 O O . ALA A 1 74 ? -11.545 -8.875 17.595 1.00 86.06 74 ALA A O 1
ATOM 542 N N . GLY A 1 75 ? -11.230 -6.844 16.682 1.00 81.94 75 GLY A N 1
ATOM 543 C CA . GLY A 1 75 ? -9.887 -7.080 16.160 1.00 81.94 75 GLY A CA 1
ATOM 544 C C . GLY A 1 75 ? -9.841 -7.894 14.871 1.00 81.94 75 GLY A C 1
ATOM 545 O O . GLY A 1 75 ? -8.776 -8.395 14.533 1.00 81.94 75 GLY A O 1
ATOM 546 N N . THR A 1 76 ? -10.961 -8.043 14.156 1.00 86.56 76 THR A N 1
ATOM 547 C CA . THR A 1 76 ? -10.996 -8.670 12.823 1.00 86.56 76 THR A CA 1
ATOM 548 C C . THR A 1 76 ? -10.961 -7.632 11.710 1.00 86.56 76 THR A C 1
ATOM 550 O O . THR A 1 76 ? -11.416 -6.498 11.884 1.00 86.56 76 THR A O 1
ATOM 553 N N . LEU A 1 77 ? -10.417 -8.012 10.550 1.00 89.25 77 LEU A N 1
ATOM 554 C CA . LEU A 1 77 ? -10.503 -7.192 9.347 1.00 89.25 77 LEU A CA 1
ATOM 555 C C . LEU A 1 77 ? -11.922 -7.292 8.782 1.00 89.25 77 LEU A C 1
ATOM 557 O O . LEU A 1 77 ? -12.459 -8.387 8.637 1.00 89.25 77 LEU A O 1
ATOM 561 N N . VAL A 1 78 ? -12.493 -6.147 8.430 1.00 92.94 78 VAL A N 1
ATOM 562 C CA . VAL A 1 78 ? -13.777 -6.016 7.746 1.00 92.94 78 VAL A CA 1
ATOM 563 C C . VAL A 1 78 ? -13.532 -5.436 6.360 1.00 92.94 78 VAL A C 1
ATOM 565 O O . VAL A 1 78 ? -12.856 -4.410 6.229 1.00 92.94 78 VAL A O 1
ATOM 568 N N . MET A 1 79 ? -14.086 -6.074 5.328 1.00 92.81 79 MET A N 1
ATOM 569 C CA . MET A 1 79 ? -13.881 -5.680 3.936 1.00 92.81 79 MET A CA 1
ATOM 570 C C . MET A 1 79 ? -15.178 -5.243 3.267 1.00 92.81 79 MET A C 1
ATOM 572 O O . MET A 1 79 ? -16.235 -5.858 3.422 1.00 92.81 79 MET A O 1
ATOM 576 N N . PHE A 1 80 ? -15.058 -4.215 2.437 1.00 93.75 80 PHE A N 1
ATOM 577 C CA . PHE A 1 80 ? -16.139 -3.676 1.633 1.00 93.75 80 PHE A CA 1
ATOM 578 C C . PHE A 1 80 ? -15.751 -3.609 0.155 1.00 93.75 80 PHE A C 1
ATOM 580 O O . PHE A 1 80 ? -14.604 -3.320 -0.195 1.00 93.75 80 PHE A O 1
ATOM 587 N N . GLY A 1 81 ? -16.738 -3.860 -0.700 1.00 87.44 81 GLY A N 1
ATOM 588 C CA . GLY A 1 81 ? -16.663 -3.794 -2.152 1.00 87.44 81 GLY A CA 1
ATOM 589 C C . GLY A 1 81 ? -16.527 -2.370 -2.668 1.00 87.44 81 GLY A C 1
ATOM 590 O O . GLY A 1 81 ? -16.621 -1.412 -1.906 1.00 87.44 81 GLY A O 1
ATOM 591 N N . VAL A 1 82 ? -16.356 -2.241 -3.981 1.00 85.06 82 VAL A N 1
ATOM 592 C CA . VAL A 1 82 ? -16.395 -0.944 -4.668 1.00 85.06 82 VAL A CA 1
ATOM 593 C C . VAL A 1 82 ? -17.749 -0.282 -4.434 1.00 85.06 82 VAL A C 1
ATOM 595 O O . VAL A 1 82 ? -18.789 -0.915 -4.634 1.00 85.06 82 VAL A O 1
ATOM 598 N N . CYS A 1 83 ? -17.743 0.976 -3.994 1.00 87.31 83 CYS A N 1
ATOM 599 C CA . CYS A 1 83 ? -18.990 1.678 -3.709 1.00 87.31 83 CYS A CA 1
ATOM 600 C C . CYS A 1 83 ? -19.745 1.978 -5.002 1.00 87.31 83 CYS A C 1
ATOM 602 O O . CYS A 1 83 ? -19.175 2.483 -5.968 1.00 87.31 83 CYS A O 1
ATOM 604 N N . SER A 1 84 ? -21.061 1.769 -4.998 1.00 89.06 84 SER A N 1
ATOM 605 C CA . SER A 1 84 ? -21.916 2.161 -6.124 1.00 89.06 84 SER A CA 1
ATOM 606 C C . SER A 1 84 ? -22.017 3.683 -6.304 1.00 89.06 84 SER A C 1
ATOM 608 O O . SER A 1 84 ? -22.550 4.153 -7.307 1.00 89.06 84 SER A O 1
ATOM 610 N N . ASN A 1 85 ? -21.550 4.463 -5.325 1.00 86.19 85 ASN A N 1
ATOM 611 C CA . ASN A 1 85 ? -21.559 5.917 -5.347 1.00 86.19 85 ASN A CA 1
ATOM 612 C C . ASN A 1 85 ? -20.125 6.468 -5.342 1.00 86.19 85 ASN A C 1
ATOM 614 O O . ASN A 1 85 ? -19.457 6.514 -4.305 1.00 86.19 85 ASN A O 1
ATOM 618 N N . SER A 1 86 ? -19.687 6.964 -6.500 1.00 77.31 86 SER A N 1
ATOM 619 C CA . SER A 1 86 ? -18.347 7.527 -6.709 1.00 77.31 86 SER A C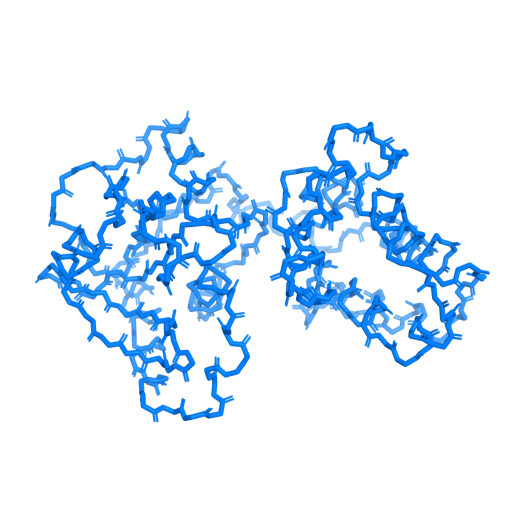A 1
ATOM 620 C C . SER A 1 86 ? -18.062 8.785 -5.884 1.00 77.31 86 SER A C 1
ATOM 622 O O . SER A 1 86 ? -16.909 9.163 -5.724 1.00 77.31 86 SER A O 1
ATOM 624 N N . LYS A 1 87 ? -19.075 9.430 -5.288 1.00 82.62 87 LYS A N 1
ATOM 625 C CA . LYS A 1 87 ? -18.839 10.496 -4.302 1.00 82.62 87 LYS A CA 1
ATOM 626 C C . LYS A 1 87 ? -18.093 9.972 -3.072 1.00 82.62 87 LYS A C 1
ATOM 628 O O . LYS A 1 87 ? -17.325 10.711 -2.461 1.00 82.62 87 LYS A O 1
ATOM 633 N N . TYR A 1 88 ? -18.387 8.737 -2.673 1.00 79.19 88 TYR A N 1
ATOM 634 C CA . TYR A 1 88 ? -17.823 8.107 -1.484 1.00 79.19 88 TYR A CA 1
ATOM 635 C C . TYR A 1 88 ? -16.577 7.282 -1.816 1.00 79.19 88 TYR A C 1
ATOM 637 O O . TYR A 1 88 ? -15.629 7.290 -1.038 1.00 79.19 88 TYR A O 1
ATOM 645 N N . ASP A 1 89 ? -16.543 6.665 -3.000 1.00 76.12 89 ASP A N 1
ATOM 646 C CA . ASP A 1 89 ? -15.395 5.919 -3.528 1.00 76.12 89 ASP A CA 1
ATOM 647 C C . ASP A 1 89 ? -14.990 6.445 -4.917 1.00 76.12 89 ASP A C 1
ATOM 649 O O . ASP A 1 89 ? -15.267 5.804 -5.933 1.00 76.12 89 ASP A O 1
ATOM 653 N N . PRO A 1 90 ? -14.375 7.638 -5.002 1.00 70.50 90 PRO A N 1
ATOM 654 C CA . PRO A 1 90 ? -14.048 8.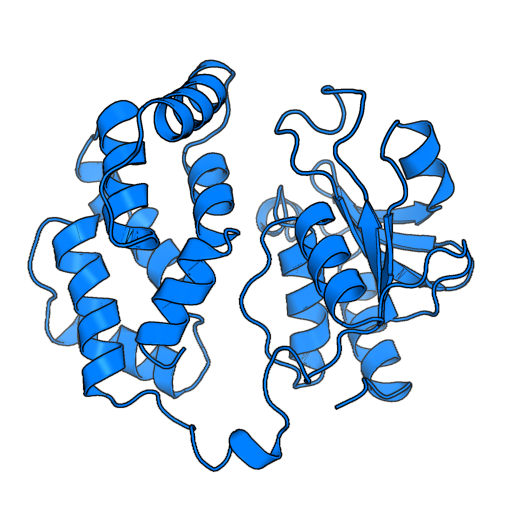257 -6.289 1.00 70.50 90 PRO A CA 1
ATOM 655 C C . PRO A 1 90 ? -13.025 7.463 -7.106 1.00 70.50 90 PRO A C 1
ATOM 657 O O . PRO A 1 90 ? -12.933 7.660 -8.314 1.00 70.50 90 PRO A O 1
ATOM 660 N N . TYR A 1 91 ? -12.279 6.564 -6.460 1.00 71.38 91 TYR A N 1
ATOM 661 C CA . TYR A 1 91 ? -11.219 5.769 -7.082 1.00 71.38 91 TYR A CA 1
ATOM 662 C C . TYR A 1 91 ? -11.605 4.302 -7.301 1.00 71.38 91 TYR A C 1
ATOM 664 O O . TYR A 1 91 ? -10.851 3.557 -7.917 1.00 71.38 91 TYR A O 1
ATOM 672 N N . GLY A 1 92 ? -12.781 3.881 -6.829 1.00 74.69 92 GLY A N 1
ATOM 673 C CA . GLY A 1 92 ? -13.286 2.527 -7.031 1.00 74.69 92 GLY A CA 1
ATOM 674 C C . GLY A 1 92 ? -12.462 1.446 -6.327 1.00 74.69 92 GLY A C 1
ATOM 675 O O . GLY A 1 92 ? -12.325 0.341 -6.848 1.00 74.69 92 GLY A O 1
ATOM 676 N N . TYR A 1 93 ? -11.877 1.755 -5.169 1.00 76.12 93 TYR A N 1
ATOM 677 C CA . TYR A 1 93 ? -11.018 0.824 -4.430 1.00 76.12 93 TYR A CA 1
ATOM 678 C C . TYR A 1 93 ? -11.779 0.005 -3.387 1.00 76.12 93 TYR A C 1
ATOM 680 O O . TYR A 1 93 ? -11.236 -0.945 -2.826 1.00 76.12 93 TYR A O 1
ATOM 688 N N . GLY A 1 94 ? -13.038 0.332 -3.113 1.00 86.50 94 GLY A N 1
ATOM 689 C CA . GLY A 1 94 ? -13.750 -0.210 -1.967 1.00 86.50 94 GLY A CA 1
ATOM 690 C C . GLY A 1 94 ? -13.155 0.278 -0.650 1.00 86.50 94 GLY A C 1
ATOM 691 O O . GLY A 1 94 ? -12.555 1.352 -0.579 1.00 86.50 94 GLY A O 1
ATOM 692 N N . HIS A 1 95 ? -13.357 -0.476 0.432 1.00 90.75 95 HIS A N 1
ATOM 693 C CA . HIS A 1 95 ? -12.951 -0.017 1.763 1.00 90.75 95 HIS A CA 1
ATOM 694 C C . HIS A 1 95 ? -12.553 -1.165 2.690 1.00 90.75 95 HIS A C 1
ATOM 696 O O . HIS A 1 95 ? -12.992 -2.300 2.523 1.00 90.75 95 HIS A O 1
ATOM 702 N N . ALA A 1 96 ? -11.716 -0.867 3.679 1.00 90.75 96 ALA A N 1
ATOM 703 C CA . ALA A 1 96 ? -11.294 -1.816 4.702 1.00 90.75 96 ALA A CA 1
ATOM 704 C C . ALA A 1 96 ? -11.278 -1.143 6.078 1.00 90.75 96 ALA A C 1
ATOM 706 O O . ALA A 1 96 ? -11.014 0.054 6.201 1.00 90.75 96 ALA A O 1
ATOM 707 N N . ALA A 1 97 ? -11.571 -1.915 7.117 1.00 93.19 97 ALA A N 1
ATOM 708 C CA . ALA A 1 97 ? -11.656 -1.418 8.481 1.00 93.19 97 ALA A CA 1
ATOM 709 C C . ALA A 1 97 ? -11.340 -2.515 9.500 1.00 93.19 97 ALA A C 1
ATOM 711 O O . ALA A 1 97 ? -11.357 -3.695 9.163 1.00 93.19 97 ALA A O 1
ATOM 712 N N . MET A 1 98 ? -11.095 -2.140 10.754 1.00 92.31 98 MET A N 1
ATOM 713 C CA . MET A 1 98 ? -11.010 -3.104 11.852 1.00 92.31 98 MET A CA 1
ATOM 714 C C . MET A 1 98 ? -12.322 -3.112 12.633 1.00 92.31 98 MET A C 1
ATOM 716 O O . MET A 1 98 ? -12.809 -2.050 13.016 1.00 92.31 98 MET A O 1
ATOM 720 N N . SER A 1 99 ? -12.890 -4.290 12.889 1.00 93.88 99 SER A N 1
ATOM 721 C CA . SER A 1 99 ? -14.027 -4.429 13.803 1.00 93.88 99 SER A CA 1
ATOM 722 C C . SER A 1 99 ? -13.589 -4.151 15.236 1.00 93.88 99 SER A C 1
ATOM 724 O O . SER A 1 99 ? -12.546 -4.627 15.677 1.00 93.88 99 SER A O 1
ATOM 726 N N . ILE A 1 100 ? -14.413 -3.430 15.988 1.00 91.62 100 ILE A N 1
ATOM 727 C CA . ILE A 1 100 ? -14.281 -3.296 17.448 1.00 91.62 100 ILE A CA 1
ATOM 728 C C . ILE A 1 100 ? -15.368 -4.097 18.185 1.00 91.62 100 ILE A C 1
ATOM 730 O O . ILE A 1 100 ? -15.545 -3.951 19.392 1.00 91.62 100 ILE A O 1
ATOM 734 N N . GLY A 1 101 ? -16.095 -4.954 17.458 1.00 88.38 101 GLY A N 1
ATOM 735 C CA . GLY A 1 101 ? -17.246 -5.708 17.945 1.00 88.38 101 GLY A CA 1
ATOM 736 C C . GLY A 1 101 ? -18.557 -4.916 17.893 1.00 88.38 101 GLY A C 1
ATOM 737 O O . GLY A 1 101 ? -18.584 -3.708 17.651 1.00 88.38 101 GLY A O 1
ATOM 738 N N . GLY A 1 102 ? -19.679 -5.616 18.090 1.00 88.81 102 GLY A N 1
ATOM 739 C CA . GLY A 1 102 ? -21.010 -4.999 18.170 1.00 88.81 102 GLY A CA 1
ATOM 740 C C . GLY A 1 102 ? -21.461 -4.286 16.889 1.00 88.81 102 GLY A C 1
ATOM 741 O O . GLY A 1 102 ? -22.178 -3.292 16.971 1.00 88.81 102 GLY A O 1
ATOM 742 N N . GLY A 1 103 ? -21.002 -4.750 15.721 1.00 91.31 103 GLY A N 1
ATOM 743 C CA . GLY A 1 103 ? -21.326 -4.152 14.420 1.00 91.31 103 GLY A CA 1
ATOM 744 C C . GLY A 1 103 ? -20.613 -2.825 14.130 1.00 91.31 103 GLY A C 1
ATOM 745 O O . GLY A 1 103 ? -21.000 -2.117 13.197 1.00 91.31 103 GLY A O 1
ATOM 746 N N . LYS A 1 104 ? -19.589 -2.474 14.918 1.00 95.12 104 LYS A N 1
ATOM 747 C CA . LYS A 1 104 ? -18.826 -1.229 14.783 1.00 95.12 104 LYS A CA 1
ATOM 748 C C . LYS A 1 104 ? -17.429 -1.476 14.242 1.00 95.12 104 LYS A C 1
ATOM 750 O O . LYS A 1 104 ? -16.800 -2.493 14.534 1.00 95.12 104 LYS A O 1
ATOM 755 N N . ILE A 1 105 ? -16.931 -0.495 13.503 1.00 95.38 105 ILE A N 1
ATOM 756 C CA . ILE A 1 105 ? -15.602 -0.506 12.902 1.00 95.38 105 ILE A CA 1
ATOM 757 C C . ILE A 1 105 ? -14.839 0.778 13.209 1.00 95.38 105 ILE A C 1
ATOM 759 O O . ILE A 1 105 ? -15.431 1.850 13.285 1.00 95.38 105 ILE A O 1
ATOM 763 N N . VAL A 1 106 ? -13.517 0.672 13.325 1.00 93.88 106 VAL A N 1
ATOM 764 C CA . VAL A 1 106 ? -12.573 1.794 13.365 1.00 93.88 106 VAL A CA 1
ATOM 765 C C . VAL A 1 106 ? -11.770 1.832 12.066 1.00 93.88 106 VAL A C 1
ATOM 767 O O . VAL A 1 106 ? -11.279 0.805 11.589 1.00 93.88 106 VAL A O 1
ATOM 770 N N . HIS A 1 107 ? -11.690 3.008 11.444 1.00 91.25 107 HIS A N 1
ATOM 771 C CA . HIS A 1 107 ? -11.131 3.165 10.101 1.00 91.25 107 HIS A CA 1
ATOM 772 C C . HIS A 1 107 ? -10.781 4.623 9.780 1.00 91.25 107 HIS A C 1
ATOM 774 O O . HIS A 1 107 ? -11.341 5.558 10.358 1.00 91.25 107 HIS A O 1
ATOM 780 N N . ALA A 1 108 ? -9.888 4.809 8.807 1.00 86.12 108 ALA A N 1
ATOM 781 C CA . ALA A 1 108 ? -9.645 6.097 8.167 1.00 86.12 108 ALA A CA 1
ATOM 782 C C . ALA A 1 108 ? -10.657 6.321 7.034 1.00 86.12 108 ALA A C 1
ATOM 784 O O . ALA A 1 108 ? -10.784 5.485 6.139 1.00 86.12 108 ALA A O 1
ATOM 785 N N . TYR A 1 109 ? -11.389 7.433 7.062 1.00 81.56 109 TYR A N 1
ATOM 786 C CA . TYR A 1 109 ? -12.356 7.787 6.023 1.00 81.56 109 TYR A CA 1
ATOM 787 C C . TYR A 1 109 ? -12.581 9.293 5.955 1.00 81.56 109 TYR A C 1
ATOM 789 O O . TYR A 1 109 ? -12.727 9.949 6.985 1.00 81.56 109 TYR A O 1
ATOM 797 N N . ALA A 1 110 ? -12.644 9.836 4.736 1.00 75.94 110 ALA A N 1
ATOM 798 C CA . ALA A 1 110 ? -12.845 11.266 4.483 1.00 75.94 110 ALA A CA 1
ATOM 799 C C . ALA A 1 110 ? -11.883 12.172 5.283 1.00 75.94 110 ALA A C 1
ATOM 801 O O . ALA A 1 110 ? -12.286 13.206 5.812 1.00 75.94 110 ALA A O 1
ATOM 802 N N . GLY A 1 111 ? -10.615 11.763 5.398 1.00 73.44 111 GLY A N 1
ATOM 803 C CA . GLY A 1 111 ? -9.591 12.549 6.086 1.00 73.44 111 GLY A CA 1
ATOM 804 C C . GLY A 1 111 ? -9.754 12.622 7.605 1.00 73.44 111 GLY A C 1
ATOM 805 O O . GLY A 1 111 ? -9.194 13.526 8.215 1.00 73.44 111 GLY A O 1
ATOM 806 N N . VAL A 1 112 ? -10.467 11.676 8.233 1.00 80.62 112 VAL A N 1
ATOM 807 C CA . VAL A 1 112 ? -10.465 11.472 9.694 1.00 80.62 112 VAL A CA 1
ATOM 808 C C . VAL A 1 112 ? -10.414 9.985 10.051 1.00 80.62 112 VAL A C 1
ATOM 810 O O . VAL A 1 112 ? -10.938 9.147 9.318 1.00 80.62 112 VAL A O 1
ATOM 813 N N . ILE A 1 113 ? -9.827 9.650 11.202 1.00 87.38 113 ILE A N 1
ATOM 814 C CA . ILE A 1 113 ? -10.011 8.332 11.823 1.00 87.38 113 ILE A CA 1
ATOM 815 C C . ILE A 1 113 ? -11.211 8.408 12.751 1.00 87.38 113 ILE A C 1
ATOM 817 O O . ILE A 1 113 ? -11.281 9.278 13.627 1.00 87.38 113 ILE A O 1
ATOM 821 N N . ARG A 1 114 ? -12.156 7.494 12.557 1.00 90.06 114 ARG A N 1
ATOM 822 C CA . ARG A 1 114 ? -13.421 7.484 13.284 1.00 90.06 114 ARG A CA 1
ATOM 823 C C . ARG A 1 114 ? -13.956 6.075 13.470 1.00 90.06 114 ARG A C 1
ATOM 825 O O . ARG A 1 114 ? -13.467 5.121 12.867 1.00 90.06 114 ARG A O 1
ATOM 832 N N . ILE A 1 115 ? -14.965 5.991 14.326 1.00 94.19 115 ILE A N 1
ATOM 833 C CA . ILE A 1 115 ? -15.744 4.784 14.561 1.00 94.19 115 ILE A CA 1
ATOM 834 C C . ILE A 1 115 ? -17.107 4.969 13.902 1.00 94.19 115 ILE A C 1
ATOM 836 O O . ILE A 1 115 ? -17.771 5.980 14.133 1.00 94.19 115 ILE A O 1
ATOM 840 N N . ASP A 1 116 ? -17.521 3.996 13.104 1.00 94.56 116 ASP A N 1
ATOM 841 C CA . ASP A 1 116 ? -18.825 3.964 12.445 1.00 94.56 116 ASP A CA 1
ATOM 842 C C . ASP A 1 116 ? -19.484 2.591 12.607 1.00 94.56 116 ASP A C 1
ATOM 844 O O . ASP A 1 116 ? -18.823 1.583 12.862 1.00 94.56 116 ASP A O 1
ATOM 848 N N . ASP A 1 117 ? -20.802 2.551 12.419 1.00 95.56 117 ASP A N 1
ATOM 849 C CA . ASP A 1 117 ? -21.540 1.302 12.242 1.00 95.56 117 ASP A CA 1
ATOM 850 C C . ASP A 1 117 ? -21.313 0.736 10.833 1.00 95.56 117 ASP A C 1
ATOM 852 O O . ASP A 1 117 ? -21.344 1.473 9.844 1.00 95.56 117 ASP A O 1
ATOM 856 N N . ILE A 1 118 ? -21.163 -0.584 10.719 1.00 94.94 118 ILE A N 1
ATOM 857 C CA . ILE A 1 118 ? -21.030 -1.279 9.425 1.00 94.94 118 ILE A CA 1
ATOM 858 C C . ILE A 1 118 ? -22.228 -0.972 8.516 1.00 94.94 118 ILE A C 1
ATOM 860 O O . ILE A 1 118 ? -22.064 -0.706 7.324 1.00 94.94 118 ILE A O 1
ATOM 864 N N . SER A 1 119 ? -23.435 -0.907 9.084 1.00 94.31 119 SER A N 1
ATOM 865 C CA . SER A 1 119 ? -24.671 -0.590 8.355 1.00 94.31 119 SER A CA 1
ATOM 866 C C . SER A 1 119 ? -24.643 0.781 7.669 1.00 94.31 119 SER A C 1
ATOM 868 O O . SER A 1 119 ? -25.287 0.968 6.637 1.00 94.31 119 SER A O 1
ATOM 870 N N . LYS A 1 120 ? -23.860 1.734 8.189 1.00 91.06 120 LYS A N 1
ATOM 871 C CA . LYS A 1 120 ? -23.671 3.056 7.582 1.00 91.06 120 LYS A CA 1
ATOM 872 C C . LYS A 1 120 ? -22.862 2.984 6.289 1.00 91.06 120 LYS A C 1
ATOM 874 O O . LYS A 1 120 ? -23.097 3.761 5.373 1.00 91.06 120 LYS A O 1
ATOM 879 N N . PHE A 1 121 ? -21.907 2.066 6.197 1.00 89.62 121 PHE A N 1
ATOM 880 C CA . PHE A 1 121 ? -21.154 1.843 4.963 1.00 89.62 121 PHE A CA 1
ATOM 881 C C . PHE A 1 121 ? -22.030 1.203 3.896 1.00 89.62 121 PHE A C 1
ATOM 883 O O . PHE A 1 121 ? -22.080 1.687 2.764 1.00 89.62 121 PHE A O 1
ATOM 890 N N . VAL A 1 122 ? -22.796 0.190 4.295 1.00 91.31 122 VAL A N 1
ATOM 891 C CA . VAL A 1 122 ? -23.761 -0.467 3.412 1.00 91.31 122 VAL A CA 1
ATOM 892 C C . VAL A 1 122 ? -24.784 0.537 2.875 1.00 91.31 122 VAL A C 1
ATOM 894 O O . VAL A 1 122 ? -25.043 0.562 1.673 1.00 91.31 122 VAL A O 1
ATOM 897 N N . SER A 1 123 ? -25.300 1.441 3.714 1.00 91.88 123 SER A N 1
ATOM 898 C CA . SER A 1 123 ? -26.255 2.468 3.272 1.00 91.88 123 SER A CA 1
ATOM 899 C C . SER A 1 123 ? -25.649 3.545 2.362 1.00 91.88 123 SER A C 1
ATOM 901 O O . SER A 1 123 ? -26.372 4.131 1.557 1.00 91.88 123 SER A O 1
ATOM 903 N N . HIS A 1 124 ? -24.334 3.781 2.425 1.00 89.12 124 HIS A N 1
ATOM 904 C CA . HIS A 1 124 ? -23.625 4.634 1.464 1.00 89.12 124 HIS A CA 1
ATOM 905 C C . HIS A 1 124 ? -23.371 3.955 0.109 1.00 89.12 124 HIS A C 1
ATOM 907 O O . HIS A 1 124 ? -22.935 4.635 -0.821 1.00 89.12 124 HIS A O 1
ATOM 913 N N . GLY A 1 125 ? -23.674 2.659 -0.023 1.00 91.44 125 GLY A N 1
ATOM 914 C CA . GLY A 1 125 ? -23.519 1.898 -1.263 1.00 91.44 125 GLY A CA 1
ATOM 915 C C . GLY A 1 125 ? -22.258 1.039 -1.326 1.00 91.44 125 GLY A C 1
ATOM 916 O O . GLY A 1 125 ? -21.939 0.541 -2.402 1.00 91.44 125 GLY A O 1
ATOM 917 N N . TYR A 1 126 ? -21.542 0.854 -0.212 1.00 92.50 126 TYR A N 1
ATOM 918 C CA . TYR A 1 126 ? -20.439 -0.103 -0.127 1.00 92.50 126 TYR A CA 1
ATOM 919 C C . TYR A 1 126 ? -20.983 -1.521 0.101 1.00 92.50 126 TYR A C 1
ATOM 921 O O . TYR A 1 126 ? -21.555 -1.777 1.164 1.00 92.50 126 TYR A O 1
ATOM 929 N N . PRO A 1 127 ? -20.791 -2.474 -0.828 1.00 94.19 127 PRO A N 1
ATOM 930 C CA . PRO A 1 127 ? -21.171 -3.863 -0.595 1.00 94.19 127 PRO A CA 1
ATOM 931 C C . PRO A 1 127 ? -20.377 -4.442 0.578 1.00 94.19 127 PRO A C 1
ATOM 933 O O . PRO A 1 127 ? -19.152 -4.337 0.601 1.00 94.19 127 PRO A O 1
ATOM 936 N N . TYR A 1 128 ? -21.045 -5.066 1.545 1.00 94.62 128 TYR A N 1
ATOM 937 C CA . TYR A 1 128 ? -20.356 -5.818 2.592 1.00 94.62 128 TYR A CA 1
ATOM 938 C C . TYR A 1 128 ? -19.788 -7.107 1.994 1.00 94.62 128 TYR A C 1
ATOM 940 O O . TYR A 1 128 ? -20.535 -7.889 1.409 1.00 94.62 128 TYR A O 1
ATOM 948 N N . LEU A 1 129 ? -18.473 -7.315 2.099 1.00 92.31 129 LEU A N 1
ATOM 949 C CA . LEU A 1 129 ? -17.826 -8.524 1.574 1.00 92.31 129 LEU A CA 1
ATOM 950 C C . LEU A 1 129 ? -17.563 -9.568 2.656 1.00 92.31 129 LEU A C 1
ATOM 952 O O . LEU A 1 129 ? -17.234 -10.703 2.323 1.00 92.31 129 LEU A O 1
ATOM 956 N N . GLY A 1 130 ? -17.697 -9.188 3.926 1.00 91.38 130 GLY A N 1
ATOM 957 C CA . GLY A 1 130 ? -17.451 -10.058 5.063 1.00 91.38 130 GLY A CA 1
ATOM 958 C C . GLY A 1 130 ? -16.341 -9.558 5.976 1.00 91.38 130 GLY A C 1
ATOM 959 O O . GLY A 1 130 ? -15.861 -8.421 5.887 1.00 91.38 130 GLY A O 1
ATOM 960 N N . TRP A 1 131 ? -15.924 -10.453 6.856 1.00 90.75 131 TRP A N 1
ATOM 961 C CA . TRP A 1 131 ? -14.846 -10.263 7.803 1.00 90.75 131 TRP A CA 1
ATOM 962 C C . TRP A 1 131 ? -13.946 -11.491 7.860 1.00 90.75 131 TRP A C 1
ATOM 964 O O . TRP A 1 131 ? -14.317 -12.591 7.453 1.00 90.75 131 TRP A O 1
ATOM 974 N N . GLY A 1 132 ? -12.737 -11.304 8.365 1.00 82.81 132 GLY A N 1
ATOM 975 C CA . GLY A 1 132 ? -11.818 -12.406 8.594 1.00 82.81 132 GLY A CA 1
ATOM 976 C C . GLY A 1 132 ? -10.774 -12.062 9.636 1.00 82.81 132 GLY A C 1
ATOM 977 O O . GLY A 1 132 ? -10.387 -10.904 9.826 1.00 82.81 132 GLY A O 1
ATOM 978 N N . VAL A 1 133 ? -10.310 -13.099 10.322 1.00 69.44 133 VAL A N 1
ATOM 979 C CA . VAL A 1 133 ? -9.076 -13.026 11.099 1.00 69.44 133 VAL A CA 1
ATOM 980 C C . VAL A 1 133 ? -7.932 -13.241 10.122 1.00 69.44 133 VAL A C 1
ATOM 982 O O . VAL A 1 133 ? -7.972 -14.157 9.301 1.00 69.44 133 VAL A O 1
ATOM 985 N N . TRP A 1 134 ? -6.897 -12.414 10.205 1.00 59.84 134 TRP A N 1
ATOM 986 C CA . TRP A 1 134 ? -5.723 -12.627 9.374 1.00 59.84 134 TRP A CA 1
ATOM 987 C C . TRP A 1 134 ? -5.022 -13.930 9.778 1.00 59.84 134 TRP A C 1
ATOM 989 O O . TRP A 1 134 ? -4.537 -14.059 10.904 1.00 59.84 134 TRP A O 1
ATOM 999 N N . HIS A 1 135 ? -4.981 -14.904 8.868 1.00 48.72 135 HIS A N 1
ATOM 1000 C CA . HIS A 1 135 ? -4.239 -16.147 9.052 1.00 48.72 135 HIS A CA 1
ATOM 1001 C C . HIS A 1 135 ? -2.793 -15.958 8.602 1.00 48.72 135 HIS A C 1
ATOM 1003 O O . HIS A 1 135 ? -2.539 -15.675 7.432 1.00 48.72 135 HIS A O 1
ATOM 1009 N N . ALA A 1 136 ? -1.827 -16.222 9.488 1.00 39.28 136 ALA A N 1
ATOM 1010 C CA . ALA A 1 136 ? -0.413 -16.286 9.086 1.00 39.28 136 ALA A CA 1
ATOM 1011 C C . ALA A 1 136 ? -0.106 -17.426 8.078 1.00 39.28 136 ALA A C 1
ATOM 1013 O O . ALA A 1 136 ? 1.026 -17.586 7.648 1.00 39.28 136 ALA A O 1
ATOM 1014 N N . GLU A 1 137 ? -1.085 -18.244 7.681 1.00 39.22 137 GLU A N 1
ATOM 1015 C CA . GLU A 1 137 ? -0.912 -19.202 6.573 1.00 39.22 137 GLU A CA 1
ATOM 1016 C C . GLU A 1 137 ? -0.855 -18.533 5.188 1.00 39.22 137 GLU A C 1
ATOM 1018 O O . GLU A 1 137 ? -0.424 -19.172 4.236 1.00 39.22 137 GLU A O 1
ATOM 1023 N N . TYR A 1 138 ? -1.160 -17.231 5.085 1.00 39.72 138 TYR A N 1
ATOM 1024 C CA . TYR A 1 138 ? -0.851 -16.407 3.903 1.00 39.72 138 TYR A CA 1
ATOM 1025 C C . TYR A 1 138 ? 0.312 -15.427 4.119 1.00 39.72 138 TYR A C 1
ATOM 1027 O O . TYR A 1 138 ? 0.512 -14.501 3.336 1.00 39.72 138 TYR A O 1
ATOM 1035 N N . GLY A 1 139 ? 1.089 -15.646 5.178 1.00 38.00 139 GLY A N 1
ATOM 1036 C CA . GLY A 1 139 ? 2.275 -14.880 5.541 1.00 38.00 139 GLY A CA 1
ATOM 1037 C C . GLY A 1 139 ? 2.928 -15.531 6.754 1.00 38.00 139 GLY A C 1
ATOM 1038 O O . GLY A 1 139 ? 2.562 -15.191 7.871 1.00 38.00 139 GLY A O 1
ATOM 1039 N N . ASN A 1 140 ? 3.792 -16.517 6.481 1.00 31.80 140 ASN A N 1
ATOM 1040 C CA . ASN A 1 140 ? 4.681 -17.303 7.353 1.00 31.80 140 ASN A CA 1
ATOM 1041 C C . ASN A 1 140 ? 4.441 -17.296 8.884 1.00 31.80 140 ASN A C 1
ATOM 1043 O O . ASN A 1 140 ? 4.448 -16.270 9.557 1.00 31.80 140 ASN A O 1
ATOM 1047 N N . THR A 1 141 ? 4.379 -18.493 9.480 1.00 34.59 141 THR A N 1
ATOM 1048 C CA . THR A 1 141 ? 4.480 -18.690 10.937 1.00 34.59 141 THR A CA 1
ATOM 1049 C C . THR A 1 141 ? 5.853 -18.263 11.480 1.00 34.59 141 THR A C 1
ATOM 1051 O O . THR A 1 141 ? 6.864 -18.333 10.783 1.00 34.59 141 THR A O 1
ATOM 1054 N N . MET A 1 142 ? 5.896 -17.884 12.766 1.00 34.25 142 MET A N 1
ATOM 1055 C CA . MET A 1 142 ? 7.112 -17.533 13.531 1.00 34.25 142 MET A CA 1
ATOM 1056 C C . MET A 1 142 ? 8.238 -18.585 13.462 1.00 34.25 142 MET A C 1
ATOM 1058 O O . MET A 1 142 ? 9.393 -18.255 13.708 1.00 34.25 142 MET A O 1
ATOM 1062 N N . GLU A 1 143 ? 7.928 -19.829 13.089 1.00 32.38 143 GLU A N 1
ATOM 1063 C CA . GLU A 1 143 ? 8.914 -20.900 12.888 1.00 32.38 143 GLU A CA 1
ATOM 1064 C C . GLU A 1 143 ? 9.784 -20.700 11.636 1.00 32.38 143 GLU A C 1
ATOM 1066 O O . GLU A 1 143 ? 10.927 -21.146 11.613 1.00 32.38 143 GLU A O 1
ATOM 1071 N N . ASN A 1 144 ? 9.308 -19.944 10.639 1.00 34.31 144 ASN A N 1
ATOM 1072 C CA . ASN A 1 144 ? 10.092 -19.596 9.447 1.00 34.31 144 ASN A CA 1
ATOM 1073 C C . ASN A 1 144 ? 10.831 -18.251 9.579 1.00 34.31 144 ASN A C 1
ATOM 1075 O O . ASN A 1 144 ? 11.699 -17.940 8.765 1.00 34.31 144 ASN A O 1
ATOM 1079 N N . VAL A 1 145 ? 10.550 -17.459 10.621 1.00 38.81 145 VAL A N 1
ATOM 1080 C CA . VAL A 1 145 ? 11.214 -16.160 10.854 1.00 38.81 145 VAL A CA 1
ATOM 1081 C C . VAL A 1 145 ? 12.649 -16.345 11.357 1.00 38.81 145 VAL A C 1
ATOM 1083 O O . VAL A 1 145 ? 13.518 -15.535 11.047 1.00 38.81 145 VAL A O 1
ATOM 1086 N N . GLN A 1 146 ? 12.955 -17.454 12.037 1.00 31.94 146 GLN A N 1
ATOM 1087 C CA . GLN A 1 146 ? 14.338 -17.766 12.417 1.00 31.94 146 GLN A CA 1
ATOM 1088 C C . GLN A 1 146 ? 15.180 -18.365 11.273 1.00 31.94 146 GLN A C 1
ATOM 1090 O O . GLN A 1 146 ? 16.387 -18.514 11.448 1.00 31.94 146 GLN A O 1
ATOM 1095 N N . ALA A 1 147 ? 14.590 -18.635 10.098 1.00 34.53 147 ALA A N 1
ATOM 1096 C CA . ALA A 1 147 ? 15.300 -19.119 8.906 1.00 34.53 147 ALA A CA 1
ATOM 1097 C C . ALA A 1 147 ? 15.285 -18.139 7.706 1.00 34.53 147 ALA A C 1
ATOM 1099 O O . ALA A 1 147 ? 15.899 -18.422 6.681 1.00 34.53 147 ALA A O 1
ATOM 1100 N N . SER A 1 148 ? 14.620 -16.981 7.813 1.00 38.19 148 SER A N 1
ATOM 1101 C CA . SER A 1 148 ? 14.630 -15.911 6.790 1.00 38.19 148 SER A CA 1
ATOM 1102 C C . SER A 1 148 ? 14.745 -14.505 7.389 1.00 38.19 148 SER A C 1
ATOM 1104 O O . SER A 1 148 ? 14.298 -13.521 6.805 1.00 38.19 148 SER A O 1
ATOM 1106 N N . ALA A 1 149 ? 15.364 -14.383 8.564 1.00 39.22 149 ALA A N 1
ATOM 1107 C CA . ALA A 1 149 ? 15.872 -13.093 9.005 1.00 39.22 149 ALA A CA 1
ATOM 1108 C C . ALA A 1 149 ? 17.007 -12.692 8.050 1.00 39.22 149 ALA A C 1
ATOM 1110 O O . ALA A 1 149 ? 18.052 -13.339 8.032 1.00 39.22 149 ALA A O 1
ATOM 1111 N N . THR A 1 150 ? 16.768 -11.631 7.277 1.00 44.56 150 THR A N 1
ATOM 1112 C CA . THR A 1 150 ? 17.504 -11.173 6.086 1.00 44.56 150 THR A CA 1
ATOM 1113 C C . THR A 1 150 ? 17.100 -11.923 4.813 1.00 44.56 150 THR A C 1
ATOM 1115 O O . THR A 1 150 ? 17.491 -13.066 4.600 1.00 44.56 150 THR A O 1
ATOM 1118 N N . GLY A 1 151 ? 16.357 -11.260 3.914 1.00 52.84 151 GLY A N 1
ATOM 1119 C CA . GLY A 1 151 ? 16.554 -11.548 2.491 1.00 52.84 151 GLY A CA 1
ATOM 1120 C C . GLY A 1 151 ? 18.059 -11.476 2.233 1.00 52.84 151 GLY A C 1
ATOM 1121 O O . GLY A 1 151 ? 18.723 -10.613 2.829 1.00 52.84 151 GLY A O 1
ATOM 1122 N N . ASP A 1 152 ? 18.608 -12.413 1.453 1.00 70.00 152 ASP A N 1
ATOM 1123 C CA . ASP A 1 152 ? 20.047 -12.431 1.180 1.00 70.00 152 ASP A CA 1
ATOM 1124 C C . ASP A 1 152 ? 20.469 -11.003 0.812 1.00 70.00 152 ASP A C 1
ATOM 1126 O O . ASP A 1 152 ? 19.786 -10.326 0.037 1.00 70.00 152 ASP A O 1
ATOM 1130 N N . ALA A 1 153 ? 21.542 -10.498 1.424 1.00 73.50 153 ALA A N 1
ATOM 1131 C CA . ALA A 1 153 ? 21.983 -9.123 1.217 1.00 73.50 153 ALA A CA 1
ATOM 1132 C C . ALA A 1 153 ? 22.146 -8.812 -0.281 1.00 73.50 153 ALA A C 1
ATOM 1134 O O . ALA A 1 153 ? 21.942 -7.670 -0.687 1.00 73.50 153 ALA A O 1
ATOM 1135 N N . ALA A 1 154 ? 22.441 -9.835 -1.093 1.00 80.44 154 ALA A N 1
ATOM 1136 C CA . ALA A 1 154 ? 22.415 -9.770 -2.548 1.00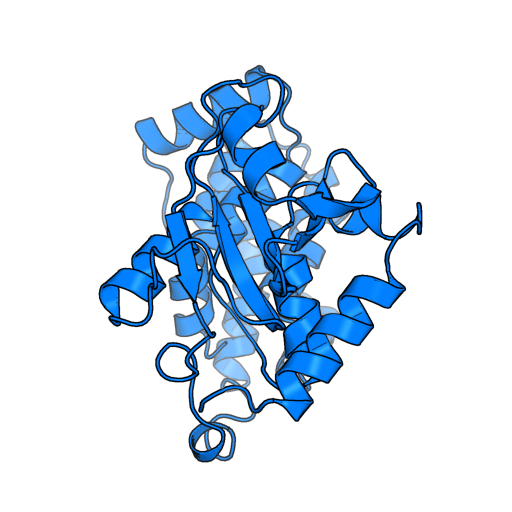 80.44 154 ALA A CA 1
ATOM 1137 C C . ALA A 1 154 ? 21.009 -9.500 -3.128 1.00 80.44 154 ALA A C 1
ATOM 1139 O O . ALA A 1 154 ? 20.848 -8.560 -3.897 1.00 80.44 154 ALA A O 1
ATOM 1140 N N . GLN A 1 155 ? 19.974 -10.237 -2.717 1.00 85.25 155 GLN A N 1
ATOM 1141 C CA . GLN A 1 155 ? 18.595 -10.037 -3.191 1.00 85.25 155 GLN A CA 1
ATOM 1142 C C . GLN A 1 155 ? 18.036 -8.666 -2.786 1.00 85.25 155 GLN A C 1
ATOM 1144 O O . GLN A 1 155 ? 17.421 -7.973 -3.595 1.00 85.25 155 GLN A O 1
ATOM 1149 N N . LEU A 1 156 ? 18.305 -8.221 -1.555 1.00 86.12 156 LEU A N 1
ATOM 1150 C CA . LEU A 1 156 ? 17.927 -6.875 -1.112 1.00 86.12 156 LEU A CA 1
ATOM 1151 C C . LEU A 1 156 ? 18.697 -5.797 -1.880 1.00 86.12 156 LEU A C 1
ATOM 1153 O O . LEU A 1 156 ? 18.136 -4.759 -2.234 1.00 86.12 156 LEU A O 1
ATOM 1157 N N . ALA A 1 157 ? 19.978 -6.041 -2.166 1.00 86.62 157 ALA A N 1
ATOM 1158 C CA . ALA A 1 157 ? 20.780 -5.162 -3.001 1.00 86.62 157 ALA A CA 1
ATOM 1159 C C . ALA A 1 157 ? 20.235 -5.071 -4.431 1.00 86.62 157 ALA A C 1
ATOM 1161 O O . ALA A 1 157 ? 20.257 -3.974 -4.989 1.00 86.62 157 ALA A O 1
ATOM 1162 N N . ASP A 1 158 ? 19.734 -6.163 -5.003 1.00 90.38 158 ASP A N 1
ATOM 1163 C CA . ASP A 1 158 ? 19.127 -6.176 -6.335 1.00 90.38 158 ASP A CA 1
ATOM 1164 C C . ASP A 1 158 ? 17.789 -5.432 -6.350 1.00 90.38 158 ASP A C 1
ATOM 1166 O O . ASP A 1 158 ? 17.548 -4.622 -7.248 1.00 90.38 158 ASP A O 1
ATOM 1170 N N . PHE A 1 159 ? 16.956 -5.615 -5.319 1.00 91.81 159 PHE A N 1
ATOM 1171 C CA . PHE A 1 159 ? 15.719 -4.849 -5.163 1.00 91.81 159 PHE A CA 1
ATOM 1172 C C . PHE A 1 159 ? 15.999 -3.349 -5.090 1.00 91.81 159 PHE A C 1
ATOM 1174 O O . PHE A 1 159 ? 15.404 -2.569 -5.828 1.00 91.81 159 PHE A O 1
ATOM 1181 N N . VAL A 1 160 ? 16.939 -2.929 -4.239 1.00 93.44 160 VAL A N 1
ATOM 1182 C CA . VAL A 1 160 ? 17.300 -1.513 -4.125 1.00 93.44 160 VAL A CA 1
ATOM 1183 C C . VAL A 1 160 ? 17.907 -1.010 -5.436 1.00 93.44 160 VAL A C 1
ATOM 1185 O O . VAL A 1 160 ? 17.501 0.046 -5.912 1.00 93.44 160 VAL A O 1
ATOM 1188 N N . GLU A 1 161 ? 18.807 -1.763 -6.076 1.00 92.12 161 GLU A N 1
ATOM 1189 C CA . GLU A 1 161 ? 19.396 -1.374 -7.367 1.00 92.12 161 GLU A CA 1
ATOM 1190 C C . GLU A 1 161 ? 18.332 -1.152 -8.439 1.00 92.12 161 GLU A C 1
ATOM 1192 O O . GLU A 1 161 ? 18.403 -0.187 -9.200 1.00 92.12 161 GLU A O 1
ATOM 1197 N N . ARG A 1 162 ? 17.314 -2.011 -8.478 1.00 93.44 162 ARG A N 1
ATOM 1198 C CA . ARG A 1 162 ? 16.173 -1.872 -9.377 1.00 93.44 162 ARG A CA 1
ATOM 1199 C C . ARG A 1 162 ? 15.463 -0.534 -9.191 1.00 93.44 162 ARG A C 1
ATOM 1201 O O . ARG A 1 162 ? 15.129 0.115 -10.180 1.00 93.44 162 ARG A O 1
ATOM 1208 N N . LEU A 1 163 ? 15.244 -0.092 -7.952 1.00 93.88 163 LEU A N 1
ATOM 1209 C CA . LEU A 1 163 ? 14.581 1.191 -7.697 1.00 93.88 163 LEU A CA 1
ATOM 1210 C C . LEU A 1 163 ? 15.397 2.364 -8.252 1.00 93.88 163 LEU A C 1
ATOM 1212 O O . LEU A 1 163 ? 14.838 3.262 -8.875 1.00 93.88 163 LEU A O 1
ATOM 1216 N N . TYR A 1 164 ? 16.720 2.340 -8.111 1.00 93.31 164 TYR A N 1
ATOM 1217 C CA . TYR A 1 164 ? 17.569 3.385 -8.684 1.00 93.31 164 TYR A CA 1
ATOM 1218 C C . TYR A 1 164 ? 17.616 3.299 -10.217 1.00 93.31 164 TYR A C 1
ATOM 1220 O O . TYR A 1 164 ? 17.372 4.283 -10.917 1.00 93.31 164 TYR A O 1
ATOM 1228 N N . THR A 1 165 ? 17.861 2.114 -10.766 1.00 94.12 165 THR A N 1
ATOM 1229 C CA . THR A 1 165 ? 18.081 1.940 -12.209 1.00 94.12 165 THR A CA 1
ATOM 1230 C C . THR A 1 165 ? 16.806 2.090 -13.030 1.00 94.12 165 THR A C 1
ATOM 1232 O O . THR A 1 165 ? 16.835 2.721 -14.082 1.00 94.12 165 THR A O 1
ATOM 1235 N N . VAL A 1 166 ? 15.674 1.575 -12.550 1.00 93.94 166 VAL A N 1
ATOM 1236 C CA . VAL A 1 166 ? 14.399 1.609 -13.279 1.00 93.94 166 VAL A CA 1
ATOM 1237 C C . VAL A 1 166 ? 13.580 2.845 -12.905 1.00 93.94 166 VAL A C 1
ATOM 1239 O O . VAL A 1 166 ? 13.055 3.528 -13.790 1.00 93.94 166 VAL A O 1
ATOM 1242 N N . ALA A 1 167 ? 13.502 3.180 -11.611 1.00 93.88 167 ALA A N 1
ATOM 1243 C CA . ALA A 1 167 ? 12.694 4.308 -11.149 1.00 93.88 167 ALA A CA 1
ATOM 1244 C C . ALA A 1 167 ? 13.437 5.648 -11.222 1.00 93.88 167 ALA A C 1
ATOM 1246 O O . ALA A 1 167 ? 12.815 6.651 -11.556 1.00 93.88 167 ALA A O 1
ATOM 1247 N N . LEU A 1 168 ? 14.747 5.703 -10.964 1.00 93.31 168 LEU A N 1
ATOM 1248 C CA . LEU A 1 168 ? 15.523 6.954 -11.040 1.00 93.31 168 LEU A CA 1
ATOM 1249 C C . LEU A 1 168 ? 16.352 7.085 -12.323 1.00 93.31 168 LEU A C 1
ATOM 1251 O O . LEU A 1 168 ? 16.858 8.167 -12.611 1.00 93.31 168 LEU A O 1
ATOM 1255 N N . ASN A 1 169 ? 16.442 6.025 -13.132 1.00 93.19 169 ASN A N 1
ATOM 1256 C CA . ASN A 1 169 ? 17.245 5.987 -14.356 1.00 93.19 169 ASN A CA 1
ATOM 1257 C C . ASN A 1 169 ? 18.738 6.291 -14.111 1.00 93.19 169 ASN A C 1
ATOM 1259 O O . ASN A 1 169 ? 19.394 6.956 -14.916 1.00 93.19 169 ASN A O 1
ATOM 1263 N N . ARG A 1 170 ? 19.278 5.814 -12.985 1.00 93.19 170 ARG A N 1
ATOM 1264 C CA . ARG A 1 170 ? 20.705 5.907 -12.643 1.00 93.19 170 ARG A CA 1
ATOM 1265 C C . ARG A 1 170 ? 21.138 4.740 -11.750 1.00 93.19 170 ARG A C 1
ATOM 1267 O O . ARG A 1 170 ? 20.284 4.139 -11.109 1.00 93.19 170 ARG A O 1
ATOM 1274 N N . PRO A 1 171 ? 22.437 4.422 -11.653 1.00 90.25 171 PRO A N 1
ATOM 1275 C CA . PRO A 1 171 ? 22.905 3.474 -10.648 1.00 90.25 171 PRO A CA 1
ATOM 1276 C C . PRO A 1 171 ? 22.683 4.003 -9.227 1.00 90.25 171 PRO A C 1
ATOM 1278 O O . PRO A 1 171 ? 22.664 5.221 -8.981 1.00 90.25 171 PRO A O 1
ATOM 1281 N N . SER A 1 172 ? 22.546 3.072 -8.287 1.00 89.94 172 SER A N 1
ATOM 1282 C CA . SER A 1 172 ? 22.525 3.416 -6.869 1.00 89.94 172 SER A CA 1
ATOM 1283 C C . SER A 1 172 ? 23.875 3.956 -6.395 1.00 89.94 172 SER A C 1
ATOM 1285 O O . SER A 1 172 ? 24.938 3.601 -6.910 1.00 89.94 172 SER A O 1
ATOM 1287 N N . ASP A 1 173 ? 23.844 4.839 -5.399 1.00 87.38 173 ASP A N 1
ATOM 1288 C CA . ASP A 1 173 ? 25.048 5.208 -4.666 1.00 87.38 173 ASP A CA 1
ATOM 1289 C C . ASP A 1 173 ? 25.280 4.225 -3.509 1.00 87.38 173 ASP A C 1
ATOM 1291 O O . ASP A 1 173 ? 24.338 3.730 -2.885 1.00 87.38 173 ASP A O 1
ATOM 1295 N N . ALA A 1 174 ? 26.549 3.937 -3.211 1.00 78.69 174 ALA A N 1
ATOM 1296 C CA . ALA A 1 174 ? 26.909 2.900 -2.244 1.00 78.69 174 ALA A CA 1
ATOM 1297 C C . ALA A 1 174 ? 26.372 3.178 -0.826 1.00 78.69 174 ALA A C 1
ATOM 1299 O O . ALA A 1 174 ? 26.012 2.241 -0.115 1.00 78.69 174 ALA A O 1
ATOM 1300 N N . ILE A 1 175 ? 26.302 4.452 -0.419 1.00 78.12 175 ILE A N 1
ATOM 1301 C CA . ILE A 1 175 ? 25.873 4.853 0.929 1.00 78.12 175 ILE A CA 1
ATOM 1302 C C . ILE A 1 175 ? 24.356 4.705 1.068 1.00 78.12 175 ILE A C 1
ATOM 1304 O O . ILE A 1 175 ? 23.885 4.038 1.990 1.00 78.12 175 ILE A O 1
ATOM 1308 N N . GLY A 1 176 ? 23.590 5.284 0.144 1.00 80.31 176 GLY A N 1
ATOM 1309 C CA . GLY A 1 176 ? 22.135 5.198 0.107 1.00 80.31 176 GLY A CA 1
ATOM 1310 C C . GLY A 1 176 ? 21.661 3.757 -0.030 1.00 80.31 176 GLY A C 1
ATOM 1311 O O . GLY A 1 176 ? 20.798 3.319 0.731 1.00 80.31 176 GLY A O 1
ATOM 1312 N N . LYS A 1 177 ? 22.292 2.973 -0.914 1.00 83.38 177 LYS A N 1
ATOM 1313 C CA . LYS A 1 177 ? 21.994 1.544 -1.062 1.00 83.38 177 LYS A CA 1
ATOM 1314 C C . LYS A 1 177 ? 22.221 0.765 0.232 1.00 83.38 177 LYS A C 1
ATOM 1316 O O . LYS A 1 177 ? 21.338 0.017 0.647 1.00 83.38 177 LYS A O 1
ATOM 1321 N N . ALA A 1 178 ? 23.355 0.971 0.903 1.00 75.94 178 ALA A N 1
ATOM 1322 C CA . ALA A 1 178 ? 23.639 0.317 2.179 1.00 75.94 178 ALA A CA 1
ATOM 1323 C C . ALA A 1 178 ? 22.627 0.703 3.274 1.00 75.94 178 ALA A C 1
ATOM 1325 O O . ALA A 1 178 ? 22.201 -0.159 4.041 1.00 75.94 178 ALA A O 1
ATOM 1326 N N . ALA A 1 179 ? 22.194 1.968 3.323 1.00 76.25 179 ALA A N 1
ATOM 1327 C CA . ALA A 1 179 ? 21.190 2.431 4.282 1.00 76.25 179 ALA A CA 1
ATOM 1328 C C . ALA A 1 179 ? 19.810 1.786 4.051 1.00 76.25 179 ALA A C 1
ATOM 1330 O O . ALA A 1 179 ? 19.150 1.377 5.013 1.00 76.25 179 ALA A O 1
ATOM 1331 N N . TRP A 1 180 ? 19.385 1.646 2.790 1.00 82.69 180 TRP A N 1
ATOM 1332 C CA . TRP A 1 180 ? 18.145 0.947 2.446 1.00 82.69 180 TRP A CA 1
ATOM 1333 C C . TRP A 1 180 ? 18.200 -0.534 2.807 1.00 82.69 180 TRP A C 1
ATOM 1335 O O . TRP A 1 180 ? 17.285 -1.024 3.465 1.00 82.69 180 TRP A O 1
ATOM 1345 N N . ILE A 1 181 ? 19.287 -1.224 2.445 1.00 82.62 181 ILE A N 1
ATOM 1346 C CA . ILE A 1 181 ? 19.488 -2.641 2.779 1.00 82.62 181 ILE A CA 1
ATOM 1347 C C . ILE A 1 181 ? 19.455 -2.835 4.295 1.00 82.62 181 ILE A C 1
ATOM 1349 O O . ILE A 1 181 ? 18.718 -3.690 4.774 1.00 82.62 181 ILE A O 1
ATOM 1353 N N . ALA A 1 182 ? 20.174 -2.009 5.061 1.00 72.25 182 ALA A N 1
ATOM 1354 C CA . ALA A 1 182 ? 20.170 -2.094 6.519 1.00 72.25 182 ALA A CA 1
ATOM 1355 C C . ALA A 1 182 ? 18.760 -1.905 7.105 1.00 72.25 182 ALA A C 1
ATOM 1357 O O . ALA A 1 182 ? 18.380 -2.627 8.024 1.00 72.25 182 ALA A O 1
ATOM 1358 N N . SER A 1 183 ? 17.974 -0.977 6.547 1.00 68.75 183 SER A N 1
ATOM 1359 C CA . SER A 1 183 ? 16.598 -0.709 6.987 1.00 68.75 183 SER A CA 1
ATOM 1360 C C . SER A 1 183 ? 15.611 -1.832 6.633 1.00 68.75 183 SER A C 1
ATOM 1362 O O . SER A 1 183 ? 14.636 -2.049 7.348 1.00 68.75 183 SER A O 1
ATOM 1364 N N . LEU A 1 184 ? 15.858 -2.549 5.535 1.00 73.25 184 LEU A N 1
ATOM 1365 C CA . LEU A 1 184 ? 15.100 -3.743 5.154 1.00 73.25 184 LEU A CA 1
ATOM 1366 C C . LEU A 1 184 ? 15.496 -4.942 6.031 1.00 73.25 184 LEU A C 1
ATOM 1368 O O . LEU A 1 184 ? 14.635 -5.650 6.542 1.00 73.25 184 LEU A O 1
ATOM 1372 N N . GLN A 1 185 ? 16.796 -5.137 6.275 1.00 74.12 185 GLN A N 1
ATOM 1373 C CA . GLN A 1 185 ? 17.321 -6.230 7.102 1.00 74.12 185 GLN A CA 1
ATOM 1374 C C . GLN A 1 185 ? 16.890 -6.131 8.567 1.00 74.12 185 GLN A C 1
ATOM 1376 O O . GLN A 1 185 ? 16.643 -7.152 9.203 1.00 74.12 185 GLN A O 1
ATOM 1381 N N . ASN A 1 186 ? 16.808 -4.916 9.111 1.00 66.62 186 ASN A N 1
ATOM 1382 C CA . ASN A 1 186 ? 16.390 -4.683 10.494 1.00 66.62 186 ASN A CA 1
ATOM 1383 C C . ASN A 1 186 ? 14.862 -4.533 10.657 1.00 66.62 186 ASN A C 1
ATOM 1385 O O . ASN A 1 186 ? 14.402 -4.296 11.773 1.00 66.62 186 ASN A O 1
ATOM 1389 N N . GLY A 1 187 ? 14.089 -4.637 9.567 1.00 57.47 187 GLY A N 1
ATOM 1390 C CA . GLY A 1 187 ? 12.627 -4.540 9.578 1.00 57.47 187 GLY A CA 1
ATOM 1391 C C . GLY A 1 187 ? 12.062 -3.148 9.887 1.00 57.47 187 GLY A C 1
ATOM 1392 O O . GLY A 1 187 ? 10.873 -3.024 10.159 1.00 57.47 187 GLY A O 1
ATOM 1393 N N . THR A 1 188 ? 12.877 -2.087 9.859 1.00 58.12 188 THR A N 1
ATOM 1394 C CA . THR A 1 188 ? 12.410 -0.698 10.080 1.00 58.12 188 THR A CA 1
ATOM 1395 C C . THR A 1 188 ? 11.788 -0.058 8.834 1.00 58.12 188 THR A C 1
ATOM 1397 O O . THR A 1 188 ? 11.227 1.042 8.909 1.00 58.12 188 THR A O 1
ATOM 1400 N N . LYS A 1 189 ? 11.912 -0.719 7.677 1.00 64.38 189 LYS A N 1
ATOM 1401 C CA . LYS A 1 189 ? 11.282 -0.376 6.398 1.00 64.38 189 LYS A CA 1
ATOM 1402 C C . LYS A 1 189 ? 10.754 -1.651 5.742 1.00 64.38 189 LYS A C 1
ATOM 1404 O O . LYS A 1 189 ? 11.449 -2.663 5.712 1.00 64.38 189 LYS A O 1
ATOM 1409 N N . THR A 1 190 ? 9.569 -1.570 5.151 1.00 74.31 190 THR A N 1
ATOM 1410 C CA . THR A 1 190 ? 9.048 -2.569 4.209 1.00 74.31 190 THR A CA 1
ATOM 1411 C C . THR A 1 190 ? 9.576 -2.298 2.792 1.00 74.31 190 THR A C 1
ATOM 1413 O O . THR A 1 190 ? 10.010 -1.185 2.485 1.00 74.31 190 THR A O 1
ATOM 1416 N N . GLY A 1 191 ? 9.444 -3.263 1.873 1.00 75.25 191 GLY A N 1
ATOM 1417 C CA . GLY A 1 191 ? 9.678 -3.006 0.445 1.00 75.25 191 GLY A CA 1
ATOM 1418 C C . GLY A 1 191 ? 8.796 -1.874 -0.110 1.00 75.25 191 GLY A C 1
ATOM 1419 O O . GLY A 1 191 ? 9.249 -1.081 -0.933 1.00 75.25 191 GLY A O 1
ATOM 1420 N N . ALA A 1 192 ? 7.567 -1.732 0.398 1.00 73.56 192 ALA A N 1
ATOM 1421 C CA . ALA A 1 192 ? 6.675 -0.629 0.047 1.00 73.56 192 ALA A CA 1
ATOM 1422 C C . ALA A 1 192 ? 7.207 0.733 0.533 1.00 73.56 192 ALA A C 1
ATOM 1424 O O . ALA A 1 192 ? 7.154 1.704 -0.221 1.00 73.56 192 ALA A O 1
ATOM 1425 N N . ASP A 1 193 ? 7.767 0.808 1.746 1.00 70.69 193 ASP A N 1
ATOM 1426 C CA . ASP A 1 193 ? 8.366 2.039 2.281 1.00 70.69 193 ASP A CA 1
ATOM 1427 C C . ASP A 1 193 ? 9.616 2.450 1.502 1.00 70.69 193 ASP A C 1
ATOM 1429 O O . ASP A 1 193 ? 9.839 3.639 1.267 1.00 70.69 193 ASP A O 1
ATOM 1433 N N . THR A 1 194 ? 10.432 1.477 1.083 1.00 79.88 194 THR A N 1
ATOM 1434 C CA . THR A 1 194 ? 11.612 1.727 0.244 1.00 79.88 194 THR A CA 1
ATOM 1435 C C . THR A 1 194 ? 11.201 2.292 -1.111 1.00 79.88 194 THR A C 1
ATOM 1437 O O . THR A 1 194 ? 11.727 3.317 -1.541 1.00 79.88 194 THR A O 1
ATOM 1440 N N . VAL A 1 195 ? 10.216 1.676 -1.767 1.00 86.06 195 VAL A N 1
ATOM 1441 C CA . VAL A 1 195 ? 9.698 2.166 -3.047 1.00 86.06 195 VAL A CA 1
ATOM 1442 C C . VAL A 1 195 ? 9.094 3.557 -2.891 1.00 86.06 195 VAL A C 1
ATOM 1444 O O . VAL A 1 195 ? 9.374 4.429 -3.709 1.00 86.06 195 VAL A O 1
ATOM 1447 N N . TRP A 1 196 ? 8.286 3.785 -1.855 1.00 82.69 196 TRP A N 1
ATOM 1448 C CA . TRP A 1 196 ? 7.706 5.095 -1.564 1.00 82.69 196 TRP A CA 1
ATOM 1449 C C . TRP A 1 196 ? 8.789 6.165 -1.429 1.00 82.69 196 TRP A C 1
ATOM 1451 O O . TRP A 1 196 ? 8.710 7.216 -2.065 1.00 82.69 196 TRP A O 1
ATOM 1461 N N . GLY A 1 197 ? 9.830 5.869 -0.644 1.00 77.69 197 GLY A N 1
ATOM 1462 C CA . GLY A 1 197 ? 10.965 6.760 -0.435 1.00 77.69 197 GLY A CA 1
ATOM 1463 C C . GLY A 1 197 ? 11.713 7.111 -1.720 1.00 77.69 197 GLY A C 1
ATOM 1464 O O . GLY A 1 197 ? 12.258 8.205 -1.804 1.00 77.69 197 GLY A O 1
ATOM 1465 N N . VAL A 1 198 ? 11.707 6.229 -2.724 1.00 88.81 198 VAL A N 1
ATOM 1466 C CA . VAL A 1 198 ? 12.333 6.476 -4.030 1.00 88.81 198 VAL A CA 1
ATOM 1467 C C . VAL A 1 198 ? 11.375 7.183 -4.990 1.00 88.81 198 VAL A C 1
ATOM 1469 O O . VAL A 1 198 ? 11.699 8.248 -5.505 1.00 88.81 198 VAL A O 1
ATOM 1472 N N . VAL A 1 199 ? 10.186 6.633 -5.227 1.00 87.62 199 VAL A N 1
ATOM 1473 C CA . VAL A 1 199 ? 9.253 7.093 -6.271 1.00 87.62 199 VAL A CA 1
ATOM 1474 C C . VAL A 1 199 ? 8.578 8.422 -5.919 1.00 87.62 199 VAL A C 1
ATOM 1476 O O . VAL A 1 199 ? 8.182 9.165 -6.814 1.00 87.62 199 VAL A O 1
ATOM 1479 N N . LEU A 1 200 ? 8.470 8.760 -4.632 1.00 81.31 200 LEU A N 1
ATOM 1480 C CA . LEU A 1 200 ? 7.951 10.058 -4.188 1.00 81.31 200 LEU A CA 1
ATOM 1481 C C . LEU A 1 200 ? 9.040 11.016 -3.692 1.00 81.31 200 LEU A C 1
ATOM 1483 O O . LEU A 1 200 ? 8.717 12.090 -3.171 1.00 81.31 200 LEU A O 1
ATOM 1487 N N . SER A 1 201 ? 10.314 10.659 -3.877 1.00 87.44 201 SER A N 1
ATOM 1488 C CA . SER A 1 201 ? 11.435 11.568 -3.634 1.00 87.44 201 SER A CA 1
ATOM 1489 C C . SER A 1 201 ? 11.380 12.780 -4.562 1.00 87.44 201 SER A C 1
ATOM 1491 O O . SER A 1 201 ? 10.819 12.724 -5.660 1.00 87.44 201 SER A O 1
ATOM 1493 N N . ASP A 1 202 ? 12.003 13.877 -4.137 1.00 90.44 202 ASP A N 1
ATOM 1494 C CA . ASP A 1 202 ? 12.171 15.046 -5.002 1.00 90.44 202 ASP A CA 1
ATOM 1495 C C . ASP A 1 202 ? 13.023 14.705 -6.230 1.00 90.44 202 ASP A C 1
ATOM 1497 O O . ASP A 1 202 ? 12.698 15.128 -7.330 1.00 90.44 202 ASP A O 1
ATOM 1501 N N . GLU A 1 203 ? 13.994 13.802 -6.087 1.00 91.38 203 GLU A N 1
ATOM 1502 C CA . GLU A 1 203 ? 14.792 13.296 -7.204 1.00 91.38 203 GLU A CA 1
ATOM 1503 C C . GLU A 1 203 ? 13.939 12.624 -8.295 1.00 91.38 203 GLU A C 1
ATOM 1505 O O . GLU A 1 203 ? 14.135 12.864 -9.488 1.00 91.38 203 GLU A O 1
ATOM 1510 N N . PHE A 1 204 ? 12.960 11.800 -7.913 1.00 94.00 204 PHE A N 1
ATOM 1511 C CA . PHE A 1 204 ? 12.041 11.214 -8.886 1.00 94.00 204 PHE A CA 1
ATOM 1512 C C . PHE A 1 204 ? 11.137 12.283 -9.516 1.00 94.00 204 PHE A C 1
ATOM 1514 O O . PHE A 1 204 ? 10.891 12.244 -10.724 1.00 94.00 204 PHE A O 1
ATOM 1521 N N . LYS A 1 205 ? 10.651 13.253 -8.727 1.00 91.50 205 LYS A N 1
ATOM 1522 C CA . LYS A 1 205 ? 9.823 14.366 -9.234 1.00 91.50 205 LYS A CA 1
ATOM 1523 C C . LYS A 1 205 ? 10.587 15.234 -10.236 1.00 91.50 205 LYS A C 1
ATOM 1525 O O . LYS A 1 205 ? 10.009 15.619 -11.252 1.00 91.50 205 LYS A O 1
ATOM 1530 N N . ASP A 1 206 ? 11.878 15.457 -10.008 1.00 94.19 206 ASP A N 1
ATOM 1531 C CA . ASP A 1 206 ? 12.764 16.253 -10.866 1.00 94.19 206 ASP A CA 1
ATOM 1532 C C . ASP A 1 206 ? 12.982 15.628 -12.252 1.00 94.19 206 ASP A C 1
ATOM 1534 O O . ASP A 1 206 ? 13.366 16.321 -13.196 1.00 94.19 206 ASP A O 1
ATOM 1538 N N . ARG A 1 207 ? 12.641 14.342 -12.437 1.00 93.94 207 ARG A N 1
ATOM 1539 C CA . ARG A 1 207 ? 12.574 13.721 -13.771 1.00 93.94 207 ARG A CA 1
ATOM 1540 C C . ARG A 1 207 ? 11.498 14.339 -14.669 1.00 93.94 207 ARG A C 1
ATOM 1542 O O . ARG A 1 207 ? 11.521 14.089 -15.8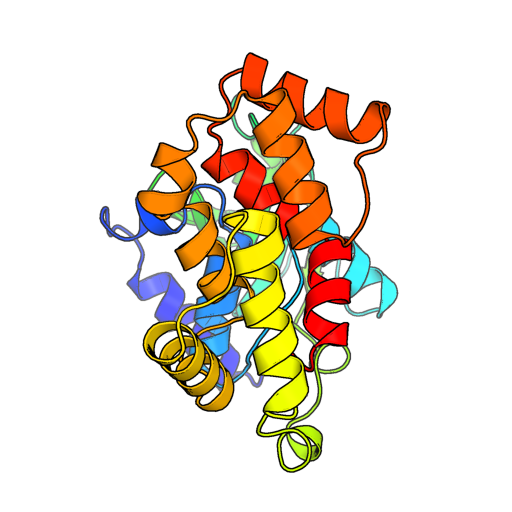72 1.00 93.94 207 ARG A O 1
ATOM 1549 N N . ASN A 1 208 ? 10.548 15.090 -14.100 1.00 94.12 208 ASN A N 1
ATOM 1550 C CA . ASN A 1 208 ? 9.484 15.809 -14.804 1.00 94.12 208 ASN A CA 1
ATOM 1551 C C . ASN A 1 208 ? 8.751 14.949 -15.856 1.00 94.12 208 ASN A C 1
ATOM 1553 O O . ASN A 1 208 ? 8.505 15.371 -16.987 1.00 94.12 208 ASN A O 1
ATOM 1557 N N . LEU A 1 209 ? 8.448 13.701 -15.487 1.00 95.75 209 LEU A N 1
ATOM 1558 C CA . LEU A 1 209 ? 7.815 12.728 -16.378 1.00 95.75 209 LEU A CA 1
ATOM 1559 C C . LEU A 1 209 ? 6.402 13.167 -16.764 1.00 95.75 209 LEU A C 1
ATOM 1561 O O . LEU A 1 209 ? 5.677 13.711 -15.926 1.00 95.75 209 LEU A O 1
ATOM 1565 N N . SER A 1 210 ? 5.975 12.842 -17.987 1.00 97.38 210 SER A N 1
ATOM 1566 C CA . SER A 1 210 ? 4.556 12.884 -18.359 1.00 97.38 210 SER A CA 1
ATOM 1567 C C . SER A 1 210 ? 3.760 11.834 -17.572 1.00 97.38 210 SER A C 1
ATOM 1569 O O . SER A 1 210 ? 4.338 10.895 -17.028 1.00 97.38 210 SER A O 1
ATOM 1571 N N . ASP A 1 211 ? 2.431 11.945 -17.517 1.00 96.75 211 ASP A N 1
ATOM 1572 C CA . ASP A 1 211 ? 1.597 10.917 -16.868 1.00 96.75 211 ASP A CA 1
ATOM 1573 C C . ASP A 1 211 ? 1.726 9.547 -17.554 1.00 96.75 211 ASP A C 1
ATOM 1575 O O . ASP A 1 211 ? 1.753 8.511 -16.891 1.00 96.75 211 ASP A O 1
ATOM 1579 N N . ASN A 1 212 ? 1.908 9.544 -18.878 1.00 97.31 212 ASN A N 1
ATOM 1580 C CA . ASN A 1 212 ? 2.187 8.337 -19.655 1.00 97.31 212 ASN A CA 1
ATOM 1581 C C . ASN A 1 212 ? 3.497 7.664 -19.237 1.00 97.31 212 ASN A C 1
ATOM 1583 O O . ASN A 1 212 ? 3.528 6.442 -19.065 1.00 97.31 212 ASN A O 1
ATOM 1587 N N . ASP A 1 213 ? 4.561 8.449 -19.078 1.00 96.81 213 ASP A N 1
ATOM 1588 C CA . ASP A 1 213 ? 5.876 7.938 -18.686 1.00 96.81 213 ASP A CA 1
ATOM 1589 C C . ASP A 1 213 ? 5.911 7.560 -17.207 1.00 96.81 213 ASP A C 1
ATOM 1591 O O . ASP A 1 213 ? 6.543 6.574 -16.840 1.00 96.81 213 ASP A O 1
ATOM 1595 N N . PHE A 1 214 ? 5.196 8.300 -16.358 1.00 96.44 214 PHE A N 1
ATOM 1596 C CA . PHE A 1 214 ? 5.041 7.984 -14.945 1.00 96.44 214 PHE A CA 1
ATOM 1597 C C . PHE A 1 214 ? 4.423 6.596 -14.758 1.00 96.44 214 PHE A C 1
ATOM 1599 O O . PHE A 1 214 ? 5.024 5.746 -14.104 1.00 96.44 214 PHE A O 1
ATOM 1606 N N . VAL A 1 215 ? 3.271 6.335 -15.388 1.00 96.56 215 VAL A N 1
ATOM 1607 C CA . VAL A 1 215 ? 2.608 5.022 -15.327 1.00 96.56 215 VAL A CA 1
ATOM 1608 C C . VAL A 1 215 ? 3.519 3.926 -15.885 1.00 96.56 215 VAL A C 1
ATOM 1610 O O . VAL A 1 215 ? 3.629 2.860 -15.285 1.00 96.56 215 VAL A O 1
ATOM 1613 N N . GLU A 1 216 ? 4.233 4.186 -16.985 1.00 97.31 216 GLU A N 1
ATOM 1614 C CA . GLU A 1 216 ? 5.182 3.221 -17.556 1.00 97.31 216 GLU A CA 1
ATOM 1615 C C . GLU A 1 216 ? 6.320 2.868 -16.588 1.00 97.31 216 GLU A C 1
ATOM 1617 O O . GLU A 1 216 ? 6.676 1.700 -16.435 1.00 97.31 216 GLU A O 1
ATOM 1622 N N . VAL A 1 217 ? 6.886 3.873 -15.917 1.00 96.50 217 VAL A N 1
ATOM 1623 C CA . VAL A 1 217 ? 7.940 3.674 -14.920 1.00 96.50 217 VAL A CA 1
ATOM 1624 C C . VAL A 1 217 ? 7.415 2.897 -13.719 1.00 96.50 217 VAL A C 1
ATOM 1626 O O . VAL A 1 217 ? 8.161 2.073 -13.193 1.00 96.50 217 VAL A O 1
ATOM 1629 N N . LEU A 1 218 ? 6.156 3.082 -13.308 1.00 95.00 218 LEU A N 1
ATOM 1630 C CA . LEU A 1 218 ? 5.558 2.273 -12.243 1.00 95.00 218 LEU A CA 1
ATOM 1631 C C . LEU A 1 218 ? 5.411 0.805 -12.652 1.00 95.00 218 LEU A C 1
ATOM 1633 O O . LEU A 1 218 ? 5.839 -0.055 -11.891 1.00 95.00 218 LEU A O 1
ATOM 1637 N N . TYR A 1 219 ? 4.901 0.506 -13.852 1.00 96.38 219 TYR A N 1
ATOM 1638 C CA . TYR A 1 219 ? 4.823 -0.875 -14.356 1.00 96.38 219 TYR A CA 1
ATOM 1639 C C . TYR A 1 219 ? 6.192 -1.548 -14.364 1.00 96.38 219 TYR A C 1
ATOM 1641 O O . TYR A 1 219 ? 6.366 -2.633 -13.808 1.00 96.38 219 TYR A O 1
ATOM 1649 N N . LYS A 1 220 ? 7.190 -0.864 -14.930 1.00 95.25 220 LYS A N 1
ATOM 1650 C CA . LYS A 1 220 ? 8.544 -1.407 -14.994 1.00 95.25 220 LYS A CA 1
ATOM 1651 C C . LYS A 1 220 ? 9.115 -1.571 -13.602 1.00 95.25 220 LYS A C 1
ATOM 1653 O O . LYS A 1 220 ? 9.549 -2.657 -13.267 1.00 95.25 220 LYS A O 1
ATOM 1658 N N . THR A 1 221 ? 9.085 -0.545 -12.762 1.00 92.94 221 THR A N 1
ATOM 1659 C CA . THR A 1 221 ? 9.698 -0.605 -11.427 1.00 92.94 221 THR A CA 1
ATOM 1660 C C . THR A 1 221 ? 9.017 -1.642 -10.536 1.00 92.94 221 THR A C 1
ATOM 1662 O O . THR A 1 221 ? 9.719 -2.413 -9.885 1.00 92.94 221 THR A O 1
ATOM 1665 N N . LEU A 1 222 ? 7.681 -1.677 -10.525 1.00 90.25 222 LEU A N 1
ATOM 1666 C CA . LEU A 1 222 ? 6.889 -2.367 -9.505 1.00 90.25 222 LEU A CA 1
ATOM 1667 C C . LEU A 1 222 ? 6.356 -3.731 -9.933 1.00 90.25 222 LEU A C 1
ATOM 1669 O O . LEU A 1 222 ? 6.099 -4.533 -9.044 1.00 90.25 222 LEU A O 1
ATOM 1673 N N . PHE A 1 223 ? 6.229 -4.017 -11.234 1.00 89.88 223 PHE A N 1
ATOM 1674 C CA . PHE A 1 223 ? 5.727 -5.308 -11.745 1.00 89.88 223 PHE A CA 1
ATOM 1675 C C . PHE A 1 223 ? 6.729 -6.050 -12.642 1.00 89.88 223 PHE A C 1
ATOM 1677 O O . PHE A 1 223 ? 6.431 -7.137 -13.120 1.00 89.88 223 PHE A O 1
ATOM 1684 N N . ASP A 1 224 ? 7.899 -5.467 -12.917 1.00 92.06 224 ASP A N 1
ATOM 1685 C CA . ASP A 1 224 ? 8.918 -6.047 -13.809 1.00 92.06 224 ASP A CA 1
ATOM 1686 C C . ASP A 1 224 ? 8.439 -6.381 -15.225 1.00 92.06 224 ASP A C 1
ATOM 1688 O O . ASP A 1 224 ? 8.897 -7.315 -15.878 1.00 92.06 224 ASP A O 1
ATOM 1692 N N . ARG A 1 225 ? 7.534 -5.550 -15.745 1.00 93.81 225 ARG A N 1
ATOM 1693 C CA . ARG A 1 225 ? 7.062 -5.650 -17.126 1.00 93.81 225 ARG A CA 1
ATOM 1694 C C . ARG A 1 225 ? 6.722 -4.289 -17.709 1.00 93.81 225 ARG A C 1
ATOM 1696 O O . ARG A 1 225 ? 6.574 -3.301 -16.994 1.00 93.81 225 ARG A O 1
ATOM 1703 N N . SER A 1 226 ? 6.591 -4.244 -19.031 1.00 94.12 226 SER A N 1
ATOM 1704 C CA . SER A 1 226 ? 5.996 -3.081 -19.698 1.00 94.12 226 SER A CA 1
ATOM 1705 C C . SER A 1 226 ? 4.486 -3.070 -19.476 1.00 94.12 226 SER A C 1
ATOM 1707 O O . SER A 1 226 ? 3.869 -4.121 -19.264 1.00 94.12 226 SER A O 1
ATOM 1709 N N . SER A 1 227 ? 3.898 -1.879 -19.527 1.00 92.94 227 SER A N 1
ATOM 1710 C CA . SER A 1 227 ? 2.450 -1.746 -19.406 1.00 92.94 227 SER A CA 1
ATOM 1711 C C . SER A 1 227 ? 1.727 -2.387 -20.595 1.00 92.94 227 SER A C 1
ATOM 1713 O O . SER A 1 227 ? 2.198 -2.343 -21.734 1.00 92.94 227 SER A O 1
ATOM 1715 N N . ASP A 1 228 ? 0.570 -2.988 -20.337 1.00 93.44 228 ASP A N 1
ATOM 1716 C CA . ASP A 1 228 ? -0.384 -3.329 -21.388 1.00 93.44 228 ASP A CA 1
ATOM 1717 C C . ASP A 1 228 ? -1.305 -2.131 -21.676 1.00 93.44 228 ASP A C 1
ATOM 1719 O O . ASP A 1 228 ? -1.484 -1.241 -20.838 1.00 93.44 228 ASP A O 1
ATOM 1723 N N . SER A 1 229 ? -1.885 -2.087 -22.879 1.00 84.06 229 SER A N 1
ATOM 1724 C CA . SER A 1 229 ? -2.649 -0.921 -23.338 1.00 84.06 229 SER A CA 1
ATOM 1725 C C . SER A 1 229 ? -3.876 -0.637 -22.470 1.00 84.06 229 SER A C 1
ATOM 1727 O O . SER A 1 229 ? -4.140 0.521 -22.163 1.00 84.06 229 SER A O 1
ATOM 1729 N N . ILE A 1 230 ? -4.588 -1.683 -22.037 1.00 80.50 230 ILE A N 1
ATOM 1730 C CA . ILE A 1 230 ? -5.822 -1.566 -21.247 1.00 80.50 230 ILE A CA 1
ATOM 1731 C C . ILE A 1 230 ? -5.494 -1.094 -19.827 1.00 80.50 230 ILE A C 1
ATOM 1733 O O . ILE A 1 230 ? -6.073 -0.129 -19.331 1.00 80.50 230 ILE A O 1
ATOM 1737 N N . GLY A 1 231 ? -4.539 -1.751 -19.170 1.00 82.38 231 GLY A N 1
ATOM 1738 C CA . GLY A 1 231 ? -4.098 -1.405 -17.828 1.00 82.38 231 GLY A CA 1
ATOM 1739 C C . GLY A 1 231 ? -3.547 0.016 -17.762 1.00 82.38 231 GLY A C 1
ATOM 1740 O O . GLY A 1 231 ? -3.886 0.764 -16.846 1.00 82.38 231 GLY A O 1
ATOM 1741 N N . LYS A 1 232 ? -2.737 0.428 -18.745 1.00 89.00 232 LYS A N 1
ATOM 1742 C CA . LYS A 1 232 ? -2.223 1.801 -18.827 1.00 89.00 232 LYS A CA 1
ATOM 1743 C C . LYS A 1 232 ? -3.334 2.824 -19.028 1.00 89.00 232 LYS A C 1
ATOM 1745 O O . LYS A 1 232 ? -3.358 3.819 -18.309 1.00 89.00 232 LYS A O 1
ATOM 1750 N N . GLU A 1 233 ? -4.261 2.576 -19.949 1.00 81.19 233 GLU A N 1
ATOM 1751 C CA . GLU A 1 233 ? -5.395 3.470 -20.197 1.00 81.19 233 GLU A CA 1
ATOM 1752 C C . GLU A 1 233 ? -6.252 3.668 -18.937 1.00 81.19 233 GLU A C 1
ATOM 1754 O O . GLU A 1 233 ? -6.610 4.797 -18.607 1.00 81.19 233 GLU A O 1
ATOM 1759 N N . ASN A 1 234 ? -6.491 2.609 -18.160 1.00 77.94 234 ASN A N 1
ATOM 1760 C CA . ASN A 1 234 ? -7.228 2.702 -16.898 1.00 77.94 234 ASN A CA 1
ATOM 1761 C C . ASN A 1 234 ? -6.551 3.624 -15.872 1.00 77.94 234 ASN A C 1
ATOM 1763 O O . ASN A 1 234 ? -7.228 4.431 -15.230 1.00 77.94 234 ASN A O 1
ATOM 1767 N N . TRP A 1 235 ? -5.228 3.540 -15.713 1.00 88.31 235 TRP A N 1
ATOM 1768 C CA . TRP A 1 235 ? -4.494 4.432 -14.807 1.00 88.31 235 TRP A CA 1
ATOM 1769 C C . TRP A 1 235 ? -4.466 5.876 -15.311 1.00 88.31 235 TRP A C 1
ATOM 1771 O O . TRP A 1 235 ? -4.633 6.809 -14.526 1.00 88.31 235 TRP A O 1
ATOM 1781 N N . LEU A 1 236 ? -4.306 6.073 -16.620 1.00 89.88 236 LEU A N 1
ATOM 1782 C CA . LEU A 1 236 ? -4.333 7.404 -17.227 1.00 89.88 236 LEU A CA 1
ATOM 1783 C C . LEU A 1 236 ? -5.707 8.059 -17.102 1.00 89.88 236 LEU A C 1
ATOM 1785 O O . LEU A 1 236 ? -5.790 9.246 -16.806 1.00 89.88 236 LEU A O 1
ATOM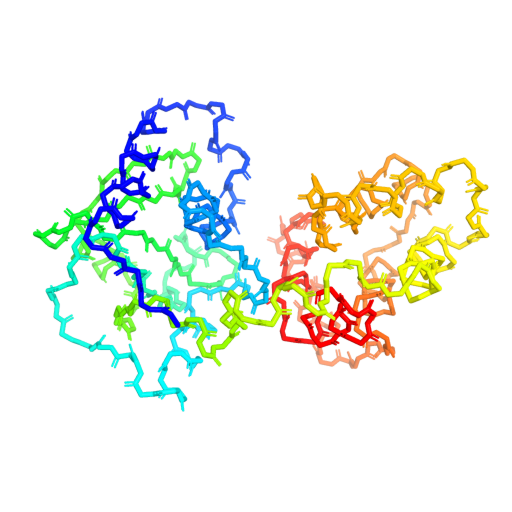 1789 N N . ASN A 1 237 ? -6.788 7.294 -17.247 1.00 80.06 237 ASN A N 1
ATOM 1790 C CA . ASN A 1 237 ? -8.142 7.796 -17.029 1.00 80.06 237 ASN A CA 1
ATOM 1791 C C . ASN A 1 237 ? -8.352 8.257 -15.584 1.00 80.06 237 ASN A C 1
ATOM 1793 O O . ASN A 1 237 ? -8.992 9.280 -15.358 1.00 80.06 237 ASN A O 1
ATOM 1797 N N . GLN A 1 238 ? -7.775 7.563 -14.602 1.00 76.81 238 GLN A N 1
ATOM 1798 C CA . GLN A 1 238 ? -7.818 8.014 -13.209 1.00 76.81 238 GLN A CA 1
ATOM 1799 C C . GLN A 1 238 ? -7.060 9.334 -13.010 1.00 76.81 238 GLN A C 1
ATOM 1801 O O . GLN A 1 238 ? -7.595 10.239 -12.371 1.00 76.81 238 GLN A O 1
ATOM 1806 N N . LEU A 1 239 ? -5.867 9.480 -13.600 1.00 88.62 239 LEU A N 1
ATOM 1807 C CA . LEU A 1 239 ? -5.111 10.743 -13.577 1.00 88.62 239 LEU A CA 1
ATOM 1808 C C . LEU A 1 239 ? -5.898 11.883 -14.238 1.00 88.62 239 LEU A C 1
ATOM 1810 O O . LEU A 1 239 ? -6.057 12.948 -13.644 1.00 88.62 239 LEU A O 1
ATOM 1814 N N . ASN A 1 240 ? -6.482 11.634 -15.412 1.00 88.25 240 ASN A N 1
ATOM 1815 C CA . ASN A 1 240 ? -7.314 12.603 -16.133 1.00 88.25 240 ASN A CA 1
ATOM 1816 C C . ASN A 1 240 ? -8.561 13.020 -15.336 1.00 88.25 240 ASN A C 1
ATOM 1818 O O . ASN A 1 240 ? -9.015 14.157 -15.447 1.00 88.25 240 ASN A O 1
ATOM 1822 N N . ASN A 1 241 ? -9.092 12.120 -14.506 1.00 81.25 241 ASN A N 1
ATOM 1823 C CA . ASN A 1 241 ? -10.228 12.378 -13.620 1.00 81.25 241 ASN A CA 1
ATOM 1824 C C . ASN A 1 241 ? -9.825 13.005 -12.270 1.00 81.25 241 ASN A C 1
ATOM 1826 O O . ASN A 1 241 ? -10.667 13.147 -11.384 1.00 81.25 241 ASN A O 1
ATOM 1830 N N . GLY A 1 242 ? -8.561 13.409 -12.106 1.00 79.62 242 GLY A N 1
ATOM 1831 C CA . GLY A 1 242 ? -8.082 14.168 -10.951 1.00 79.62 242 GLY A CA 1
ATOM 1832 C C . GLY A 1 242 ? -7.441 13.337 -9.840 1.00 79.62 242 GLY A C 1
ATOM 1833 O O . GLY A 1 242 ? -7.139 13.891 -8.782 1.00 79.62 242 GLY A O 1
ATOM 1834 N N . ALA A 1 243 ? -7.203 12.037 -10.047 1.00 76.06 243 ALA A N 1
ATOM 1835 C CA . ALA A 1 243 ? -6.393 11.258 -9.114 1.00 76.06 243 ALA A CA 1
ATOM 1836 C C . ALA A 1 243 ? -4.960 11.808 -9.064 1.00 76.06 243 ALA A C 1
ATOM 1838 O O . ALA A 1 243 ? -4.375 12.169 -10.084 1.00 76.06 243 ALA A O 1
ATOM 1839 N N . SER A 1 244 ? -4.363 11.854 -7.872 1.00 85.12 244 SER A N 1
ATOM 1840 C CA . SER A 1 244 ? -2.957 12.238 -7.737 1.00 85.12 244 SER A CA 1
ATOM 1841 C C . SER A 1 244 ? -2.032 11.099 -8.176 1.00 85.12 244 SER A C 1
ATOM 1843 O O . SER A 1 244 ? -2.375 9.922 -8.060 1.00 85.12 244 SER A O 1
ATOM 1845 N N . ARG A 1 245 ? -0.801 11.420 -8.591 1.00 87.69 245 ARG A N 1
ATOM 1846 C CA . ARG A 1 245 ? 0.241 10.407 -8.850 1.00 87.69 245 ARG A CA 1
ATOM 1847 C C . ARG A 1 245 ? 0.515 9.508 -7.644 1.00 87.69 245 ARG A C 1
ATOM 1849 O O . ARG A 1 245 ? 0.782 8.326 -7.813 1.00 87.69 245 ARG A O 1
ATOM 1856 N N . GLU A 1 246 ? 0.383 10.050 -6.437 1.00 83.50 246 GLU A N 1
ATOM 1857 C CA . GLU A 1 246 ? 0.439 9.287 -5.187 1.00 83.50 246 GLU A CA 1
ATOM 1858 C C . GLU A 1 246 ? -0.711 8.269 -5.077 1.00 83.50 246 GLU A C 1
ATOM 1860 O O . GLU A 1 246 ? -0.504 7.136 -4.649 1.00 83.50 246 GLU A O 1
ATOM 1865 N N . THR A 1 247 ? -1.916 8.635 -5.520 1.00 75.44 247 THR A N 1
ATOM 1866 C CA . THR A 1 247 ? -3.071 7.724 -5.563 1.00 75.44 247 THR A CA 1
ATOM 1867 C C . THR A 1 247 ? -2.834 6.578 -6.544 1.00 75.44 247 THR A C 1
ATOM 1869 O O . THR A 1 247 ? -3.096 5.425 -6.208 1.00 75.44 247 THR A O 1
ATOM 1872 N N . ILE A 1 248 ? -2.290 6.877 -7.728 1.00 85.75 248 ILE A N 1
ATOM 1873 C CA . ILE A 1 248 ? -1.913 5.853 -8.713 1.00 85.75 248 ILE A CA 1
ATOM 1874 C C . ILE A 1 248 ? -0.829 4.943 -8.141 1.00 85.75 248 ILE A C 1
ATOM 1876 O O . ILE A 1 248 ? -0.975 3.726 -8.160 1.00 85.75 248 ILE A O 1
ATOM 1880 N N . PHE A 1 249 ? 0.222 5.524 -7.563 1.00 85.44 249 PHE A N 1
ATOM 1881 C CA . PHE A 1 249 ? 1.296 4.789 -6.902 1.00 85.44 249 PHE A CA 1
ATOM 1882 C C . PHE A 1 249 ? 0.770 3.794 -5.857 1.00 85.44 249 PHE A C 1
ATOM 1884 O O . PHE A 1 249 ? 1.164 2.627 -5.855 1.00 85.44 249 PHE A O 1
ATOM 1891 N N . ASN A 1 250 ? -0.154 4.237 -4.998 1.00 73.56 250 ASN A N 1
ATOM 1892 C CA . ASN A 1 250 ? -0.767 3.383 -3.982 1.00 73.56 250 ASN A CA 1
ATOM 1893 C C . ASN A 1 250 ? -1.531 2.203 -4.608 1.00 73.56 250 ASN A C 1
ATOM 1895 O O . ASN A 1 250 ? -1.502 1.106 -4.053 1.00 73.56 250 ASN A O 1
ATOM 1899 N N . GLY A 1 251 ? -2.151 2.398 -5.776 1.00 72.25 251 GLY A N 1
ATOM 1900 C CA . GLY A 1 251 ? -2.769 1.321 -6.552 1.00 72.25 251 GLY A CA 1
ATOM 1901 C C . GLY A 1 251 ? -1.763 0.250 -6.992 1.00 72.25 251 GLY A C 1
ATOM 1902 O O . GLY A 1 251 ? -2.025 -0.940 -6.823 1.00 72.25 251 GLY A O 1
ATOM 1903 N N . PHE A 1 252 ? -0.582 0.653 -7.475 1.00 84.00 252 PHE A N 1
ATOM 1904 C CA . PHE A 1 252 ? 0.478 -0.286 -7.867 1.00 84.00 252 PHE A CA 1
ATOM 1905 C C . PHE A 1 252 ? 1.048 -1.051 -6.672 1.00 84.00 252 PHE A C 1
ATOM 1907 O O . PHE A 1 252 ? 1.106 -2.279 -6.701 1.00 84.00 252 PHE A O 1
ATOM 1914 N N . VAL A 1 253 ? 1.425 -0.344 -5.603 1.00 78.12 253 VAL A N 1
ATOM 1915 C CA . VAL A 1 253 ? 1.954 -0.962 -4.371 1.00 78.12 253 VAL A CA 1
ATOM 1916 C C . VAL A 1 253 ? 0.924 -1.868 -3.695 1.00 78.12 253 VAL A C 1
ATOM 1918 O O . VAL A 1 253 ? 1.273 -2.807 -2.983 1.00 78.12 253 VAL A O 1
ATOM 1921 N N . GLY A 1 254 ? -0.360 -1.617 -3.933 1.00 63.38 254 GLY A N 1
ATOM 1922 C CA . GLY A 1 254 ? -1.440 -2.474 -3.476 1.00 63.38 254 GLY A CA 1
ATOM 1923 C C . GLY A 1 254 ? -1.665 -3.746 -4.304 1.00 63.38 254 GLY A C 1
ATOM 1924 O O . GLY A 1 254 ? -2.422 -4.617 -3.883 1.00 63.38 254 GLY A O 1
ATOM 1925 N N . SER A 1 255 ? -1.068 -3.877 -5.482 1.00 68.00 255 SER A N 1
ATOM 1926 C CA . SER A 1 255 ? -1.361 -5.004 -6.373 1.00 68.00 255 SER A CA 1
ATOM 1927 C C . SER A 1 255 ? -0.684 -6.313 -5.944 1.00 68.00 255 SER A C 1
ATOM 1929 O O . SER A 1 255 ? 0.332 -6.322 -5.242 1.00 68.00 255 SER A O 1
ATOM 1931 N N . ASP A 1 256 ? -1.228 -7.431 -6.427 1.00 61.28 256 ASP A N 1
ATOM 1932 C CA . ASP A 1 256 ? -0.605 -8.747 -6.271 1.00 61.28 256 ASP A CA 1
ATOM 1933 C C . ASP A 1 256 ? 0.722 -8.848 -7.025 1.00 61.28 256 ASP A C 1
ATOM 1935 O O . ASP A 1 256 ? 1.667 -9.432 -6.506 1.00 61.28 256 ASP A O 1
ATOM 1939 N N . GLU A 1 257 ? 0.834 -8.196 -8.183 1.00 75.25 257 GLU A N 1
ATOM 1940 C CA . GLU A 1 257 ? 2.067 -8.164 -8.975 1.00 75.25 257 GLU A CA 1
ATOM 1941 C C . GLU A 1 257 ? 3.220 -7.521 -8.201 1.00 75.25 257 GLU A C 1
ATOM 1943 O O . GLU A 1 257 ? 4.338 -8.034 -8.202 1.00 75.25 257 GLU A O 1
ATOM 1948 N N . PHE A 1 258 ? 2.953 -6.436 -7.467 1.00 81.31 258 PHE A N 1
ATOM 1949 C CA . PHE A 1 258 ? 3.969 -5.848 -6.599 1.00 81.31 258 PHE A CA 1
ATOM 1950 C C . PHE A 1 258 ? 4.336 -6.774 -5.437 1.00 81.31 258 PHE A C 1
ATOM 1952 O O . PHE A 1 258 ? 5.512 -6.917 -5.107 1.00 81.31 258 PHE A O 1
ATOM 1959 N N . ALA A 1 259 ? 3.351 -7.433 -4.822 1.00 70.25 259 ALA A N 1
ATOM 1960 C CA . ALA A 1 259 ? 3.612 -8.393 -3.752 1.00 70.25 259 ALA A CA 1
ATOM 1961 C C . ALA A 1 259 ? 4.451 -9.590 -4.240 1.00 70.25 259 ALA A C 1
ATOM 1963 O O . ALA A 1 259 ? 5.319 -10.075 -3.516 1.00 70.25 259 ALA A O 1
ATOM 1964 N N . GLU A 1 260 ? 4.208 -10.062 -5.462 1.00 74.69 260 GLU A N 1
ATOM 1965 C CA . GLU A 1 260 ? 4.994 -11.107 -6.119 1.00 74.69 260 GLU A CA 1
ATOM 1966 C C . GLU A 1 260 ? 6.409 -10.638 -6.449 1.00 74.69 260 GLU A C 1
ATOM 1968 O O . GLU A 1 260 ? 7.364 -11.363 -6.156 1.00 74.69 260 GLU A O 1
ATOM 1973 N N . LEU A 1 261 ? 6.560 -9.415 -6.969 1.00 81.88 261 LEU A N 1
ATOM 1974 C CA . LEU A 1 261 ? 7.869 -8.822 -7.219 1.00 81.88 261 LEU A CA 1
ATOM 1975 C C . LEU A 1 261 ? 8.689 -8.760 -5.930 1.00 81.88 261 LEU A C 1
ATOM 1977 O O . LEU A 1 261 ? 9.808 -9.259 -5.888 1.00 81.88 261 LEU A O 1
ATOM 1981 N N . VAL A 1 262 ? 8.141 -8.175 -4.868 1.00 77.31 262 VAL A N 1
ATOM 1982 C CA . VAL A 1 262 ? 8.837 -8.019 -3.583 1.00 77.31 262 VAL A CA 1
ATOM 1983 C C . VAL A 1 262 ? 9.240 -9.384 -3.005 1.00 77.31 262 VAL A C 1
ATOM 1985 O O . VAL A 1 262 ? 10.387 -9.554 -2.591 1.00 77.31 262 VAL A O 1
ATOM 1988 N N . ARG A 1 263 ? 8.373 -10.401 -3.113 1.00 75.56 263 ARG A N 1
ATOM 1989 C CA . ARG A 1 263 ? 8.678 -11.775 -2.680 1.00 75.56 263 ARG A CA 1
ATOM 1990 C C . ARG A 1 263 ? 9.845 -12.397 -3.447 1.00 75.56 263 ARG A C 1
ATOM 1992 O O . ARG A 1 263 ? 10.624 -13.147 -2.863 1.00 75.56 263 ARG A O 1
ATOM 1999 N N . SER A 1 264 ? 9.994 -12.082 -4.737 1.00 77.56 264 SER A N 1
ATOM 2000 C CA . SER A 1 264 ? 11.130 -12.558 -5.546 1.00 77.56 264 SER A CA 1
ATOM 2001 C C . SER A 1 264 ? 12.490 -12.065 -5.023 1.00 77.56 264 SER A C 1
ATOM 2003 O O . SER A 1 264 ? 13.505 -12.725 -5.242 1.00 77.56 264 SER A O 1
ATOM 2005 N N . PHE A 1 265 ? 12.493 -10.973 -4.251 1.00 78.56 265 PHE A N 1
ATOM 2006 C CA . PHE A 1 265 ? 13.664 -10.416 -3.571 1.00 78.56 265 PHE A CA 1
ATOM 2007 C C . PHE A 1 265 ? 13.774 -10.811 -2.086 1.00 78.56 265 PHE A C 1
ATOM 2009 O O . PHE A 1 265 ? 14.616 -10.268 -1.371 1.00 78.56 265 PHE A O 1
ATOM 2016 N N . GLY A 1 266 ? 12.952 -11.753 -1.611 1.00 68.81 266 GLY A N 1
ATOM 2017 C CA . GLY A 1 266 ? 13.005 -12.250 -0.232 1.00 68.81 266 GLY A CA 1
ATOM 2018 C C . GLY A 1 266 ? 12.384 -11.314 0.812 1.00 68.81 266 GLY A C 1
ATOM 2019 O O . GLY A 1 266 ? 12.798 -11.349 1.971 1.00 68.81 266 GLY A O 1
ATOM 2020 N N . LEU A 1 267 ? 11.422 -10.477 0.403 1.00 61.88 267 LEU A N 1
ATOM 2021 C CA . LEU A 1 267 ? 10.704 -9.503 1.239 1.00 61.88 267 LEU A CA 1
ATOM 2022 C C . LEU A 1 267 ? 9.205 -9.820 1.390 1.00 61.88 267 LEU A C 1
ATOM 2024 O O . LEU A 1 267 ? 8.628 -10.496 0.506 1.00 61.88 267 LEU A O 1
#

Sequence (267 aa):
MYITSSMAQTAVDWMVNQVGSASSASTWNGRCLAMVRAAYEQTGVYQSGYGTGPIAAQKLAAGGYLHTDDNPPAGTLVMFGVCSNSKYDPYGYGHAAMSIGGGKIVHAYAGVIRIDDISKFVSHGYPYLGWGVWHAEYGNTMENVQASATGDAAQLADFVERLYTVALNRPSDAIGKAAWIASLQNGTKTGADTVWGVVLSDEFKDRNLSDNDFVEVLYKTLFDRSSDSIGKENWLNQLNNGASRETIFNGFVGSDEFAELVRSFGL

Radius of gyration: 18.7 Å; chains: 1; bounding box: 53×37×47 Å

Secondary structure (DSSP, 8-state):
-PPPHHHHHHHHHHHHHTTT-TTTTTTTTT-HHHHHHHHHHTTT-------SHHHHHHHHHHTT--B-SS-PPTT-EEEE---S-TTT-TT---EEEEEEETTEEEEEETTEEEEEEHHHHHHTTPPEEEEE---GGGS--HHHHTT-SS--HHHHHHHHHHIIIIIISSPPPHHHHHHHHHHHHTTSS-HHHHHHHHHTSHHHHHT---HHHHHHHHHHHHHSSPPPHHHHHHHHHHHHTT--HHHHHHHHHTSHHHHHHHHHTT-